Protein AF-I3CJ38-F1 (afdb_monomer)

pLDDT: mean 87.92, std 14.21, range [36.69, 98.62]

Structure (mmCIF, N/CA/C/O backbone):
data_AF-I3CJ38-F1
#
_entry.id   AF-I3CJ38-F1
#
loop_
_atom_site.group_PDB
_atom_site.id
_atom_site.type_symbol
_atom_site.label_atom_id
_atom_site.label_alt_id
_atom_site.label_comp_id
_atom_site.label_asym_id
_atom_site.label_entity_id
_atom_site.label_seq_id
_atom_site.pdbx_PDB_ins_code
_atom_site.Cartn_x
_atom_site.Cartn_y
_atom_site.Cartn_z
_atom_site.occupancy
_atom_site.B_iso_or_equiv
_atom_site.auth_seq_id
_atom_site.auth_comp_id
_atom_site.auth_asym_id
_atom_site.auth_atom_id
_atom_site.pdbx_PDB_model_num
ATOM 1 N N . MET A 1 1 ? -12.628 -9.841 14.921 1.00 85.19 1 MET A N 1
ATOM 2 C CA . MET A 1 1 ? -12.499 -9.853 13.436 1.00 85.19 1 MET A CA 1
ATOM 3 C C . MET A 1 1 ? -11.799 -8.576 12.994 1.00 85.19 1 MET A C 1
ATOM 5 O O . MET A 1 1 ? -12.063 -7.550 13.596 1.00 85.19 1 MET A O 1
ATOM 9 N N . LEU A 1 2 ? -10.919 -8.616 11.990 1.00 93.56 2 LEU A N 1
ATOM 10 C CA . LEU A 1 2 ? -10.198 -7.425 11.523 1.00 93.56 2 LEU A CA 1
ATOM 11 C C . LEU A 1 2 ? -10.982 -6.695 10.419 1.00 93.56 2 LEU A C 1
ATOM 13 O O . LEU A 1 2 ? -11.338 -7.318 9.420 1.00 93.56 2 LEU A O 1
ATOM 17 N N . LYS A 1 3 ? -11.193 -5.382 10.563 1.00 95.81 3 LYS A N 1
ATOM 18 C CA . LYS A 1 3 ? -11.643 -4.478 9.494 1.00 95.81 3 LYS A CA 1
ATOM 19 C C . LYS A 1 3 ? -10.540 -3.515 9.095 1.00 95.81 3 LYS A C 1
ATOM 21 O O . LYS A 1 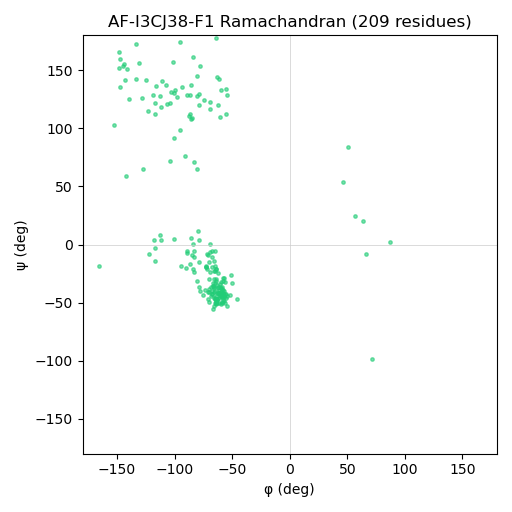3 ? -9.832 -2.971 9.939 1.00 95.81 3 LYS A O 1
ATOM 26 N N . VAL A 1 4 ? -10.438 -3.267 7.794 1.00 97.31 4 VAL A N 1
ATOM 27 C CA . VAL A 1 4 ? -9.395 -2.423 7.211 1.00 97.31 4 VAL A CA 1
ATOM 28 C C . VAL A 1 4 ? -10.030 -1.281 6.426 1.00 97.31 4 VAL A C 1
ATOM 30 O O . VAL A 1 4 ? -10.687 -1.505 5.410 1.00 97.31 4 VAL A O 1
ATOM 33 N N . GLY A 1 5 ? -9.829 -0.054 6.891 1.00 97.00 5 GLY A N 1
ATOM 34 C CA . GLY A 1 5 ? -10.130 1.160 6.142 1.00 97.00 5 GLY A CA 1
ATOM 35 C C . GLY A 1 5 ? -9.013 1.462 5.144 1.00 97.00 5 GLY A C 1
ATOM 36 O O . GLY A 1 5 ? -7.847 1.213 5.442 1.00 97.00 5 GLY A O 1
ATOM 37 N N . ILE A 1 6 ? -9.343 2.003 3.971 1.00 97.44 6 ILE A N 1
ATOM 38 C CA . ILE A 1 6 ? -8.360 2.487 2.990 1.00 97.44 6 ILE A CA 1
ATOM 39 C C . ILE A 1 6 ? -8.698 3.920 2.581 1.00 97.44 6 ILE A C 1
ATOM 41 O O . ILE A 1 6 ? -9.804 4.183 2.092 1.00 97.44 6 ILE A O 1
ATOM 45 N N . ILE A 1 7 ? -7.706 4.799 2.712 1.00 95.25 7 ILE A N 1
ATOM 46 C CA . ILE A 1 7 ? -7.605 6.099 2.045 1.00 95.25 7 ILE A CA 1
ATOM 47 C C . ILE A 1 7 ? -6.426 6.001 1.077 1.00 95.25 7 ILE A C 1
ATOM 49 O O . ILE A 1 7 ? -5.345 5.562 1.458 1.00 95.25 7 ILE A O 1
ATOM 53 N N . ALA A 1 8 ? -6.653 6.352 -0.182 1.00 94.12 8 ALA A N 1
ATOM 54 C CA . ALA A 1 8 ? -5.681 6.222 -1.261 1.00 94.12 8 ALA A CA 1
ATOM 55 C C . ALA A 1 8 ? -5.881 7.350 -2.278 1.00 94.12 8 ALA A C 1
ATOM 57 O O . ALA A 1 8 ? -6.971 7.940 -2.335 1.00 94.12 8 ALA A O 1
ATOM 58 N N . GLU A 1 9 ? -4.852 7.622 -3.078 1.00 90.94 9 GLU A N 1
ATOM 59 C CA . GLU A 1 9 ? -4.875 8.655 -4.115 1.00 90.94 9 GLU A CA 1
ATOM 60 C C . GLU A 1 9 ? -5.900 8.325 -5.206 1.00 90.94 9 GLU A C 1
ATOM 62 O O . GLU A 1 9 ? -6.777 9.148 -5.494 1.00 90.94 9 GLU A O 1
ATOM 67 N N . GLY A 1 10 ? -5.848 7.102 -5.751 1.00 90.56 10 GLY A N 1
ATOM 68 C CA . GLY A 1 10 ? -6.690 6.654 -6.856 1.00 90.56 10 GLY A CA 1
ATOM 69 C C . GLY A 1 10 ? -7.335 5.275 -6.675 1.00 90.56 10 GLY A C 1
ATOM 70 O O . GLY A 1 10 ? -7.079 4.513 -5.741 1.00 90.56 10 GLY A O 1
ATOM 71 N N . THR A 1 11 ? -8.226 4.930 -7.610 1.00 91.62 11 THR A N 1
ATOM 72 C CA . THR A 1 11 ? -8.906 3.621 -7.644 1.00 91.62 11 THR A CA 1
ATOM 73 C C . THR A 1 11 ? -7.975 2.472 -8.017 1.00 91.62 11 THR A C 1
ATOM 75 O O . THR A 1 11 ? -8.179 1.341 -7.568 1.00 91.62 11 THR A O 1
ATOM 78 N N . THR A 1 12 ? -6.947 2.750 -8.817 1.00 93.75 12 THR A N 1
ATOM 79 C CA . THR A 1 12 ? -5.870 1.816 -9.158 1.00 93.75 12 THR A CA 1
ATOM 80 C C . THR A 1 12 ? -5.127 1.365 -7.905 1.00 93.75 12 THR A C 1
ATOM 82 O O . THR A 1 12 ? -4.926 0.166 -7.710 1.00 93.75 12 THR A O 1
ATOM 85 N N . ASP A 1 13 ? -4.833 2.294 -6.997 1.00 95.50 13 ASP A N 1
ATOM 86 C CA . ASP A 1 13 ? -4.112 2.021 -5.752 1.00 95.50 13 ASP A CA 1
ATOM 87 C C . ASP A 1 13 ? -4.956 1.184 -4.798 1.00 95.50 13 ASP A C 1
ATOM 89 O O . ASP A 1 13 ? -4.507 0.163 -4.272 1.00 95.50 13 ASP A O 1
ATOM 93 N N . GLN A 1 14 ? -6.236 1.545 -4.655 1.00 95.62 14 GLN A N 1
ATOM 94 C CA . GLN A 1 14 ? -7.205 0.759 -3.890 1.00 95.62 14 GLN A CA 1
ATOM 95 C C . GLN A 1 14 ? -7.288 -0.686 -4.396 1.00 95.62 14 GLN A C 1
ATOM 97 O O . GLN A 1 14 ? -7.335 -1.624 -3.595 1.00 95.62 14 GLN A O 1
ATOM 102 N N . ALA A 1 15 ? -7.304 -0.887 -5.717 1.00 96.19 15 ALA A N 1
ATOM 103 C CA . ALA A 1 15 ? -7.380 -2.212 -6.319 1.00 96.19 15 ALA A CA 1
ATOM 104 C C . ALA A 1 15 ? -6.167 -3.086 -5.958 1.00 96.19 15 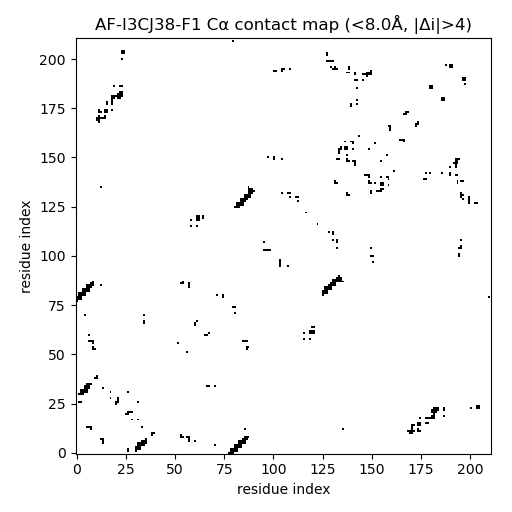ALA A C 1
ATOM 106 O O . ALA A 1 15 ? -6.339 -4.268 -5.632 1.00 96.19 15 ALA A O 1
ATOM 107 N N . VAL A 1 16 ? -4.963 -2.508 -5.965 1.00 98.31 16 VAL A N 1
ATOM 108 C CA . VAL A 1 16 ? -3.728 -3.208 -5.585 1.00 98.31 16 VAL A CA 1
ATOM 109 C C . VAL A 1 16 ? -3.690 -3.477 -4.084 1.00 98.31 16 VAL A C 1
ATOM 111 O O . VAL A 1 16 ? -3.456 -4.619 -3.680 1.00 98.31 16 VAL A O 1
ATOM 114 N N . LEU A 1 17 ? -4.001 -2.480 -3.250 1.00 98.56 17 LEU A N 1
ATOM 115 C CA . LEU A 1 17 ? -4.034 -2.629 -1.792 1.00 98.56 17 LEU A CA 1
ATOM 116 C C . LEU A 1 17 ? -5.013 -3.715 -1.347 1.00 98.56 17 LEU A C 1
ATOM 118 O O . LEU A 1 17 ? -4.680 -4.511 -0.475 1.00 98.56 17 LEU A O 1
ATOM 122 N N . ILE A 1 18 ? -6.185 -3.833 -1.981 1.00 98.19 18 ILE A N 1
ATOM 123 C CA . ILE A 1 18 ? -7.127 -4.928 -1.694 1.00 98.19 18 ILE A CA 1
ATOM 124 C C . ILE A 1 18 ? -6.473 -6.301 -1.914 1.00 98.19 18 ILE A C 1
ATOM 126 O O . ILE A 1 18 ? -6.693 -7.220 -1.122 1.00 98.19 18 ILE A O 1
ATOM 130 N N . ASN A 1 19 ? -5.692 -6.472 -2.983 1.00 98.62 19 ASN A N 1
ATOM 131 C CA . ASN A 1 19 ? -4.991 -7.729 -3.242 1.00 98.62 19 ASN A CA 1
ATOM 132 C C . ASN A 1 19 ? -3.851 -7.962 -2.246 1.00 98.62 19 ASN A C 1
ATOM 134 O O . ASN A 1 19 ? -3.706 -9.084 -1.760 1.00 98.62 19 ASN A O 1
ATOM 138 N N . ILE A 1 20 ? -3.096 -6.914 -1.908 1.00 98.62 20 ILE A N 1
ATOM 139 C CA . ILE A 1 20 ? -2.033 -6.966 -0.900 1.00 98.62 20 ILE A CA 1
ATOM 140 C C . ILE A 1 20 ? -2.597 -7.377 0.462 1.00 98.62 20 ILE A C 1
ATOM 142 O O . ILE A 1 20 ? -2.113 -8.337 1.050 1.00 98.62 20 ILE A O 1
ATOM 146 N N . LEU A 1 21 ? -3.649 -6.714 0.944 1.00 98.31 21 LEU A N 1
ATOM 147 C CA . LEU A 1 21 ? -4.244 -6.970 2.259 1.00 98.31 21 LEU A CA 1
ATOM 148 C C . LEU A 1 21 ? -4.796 -8.395 2.369 1.00 98.31 21 LEU A C 1
ATOM 150 O O . LEU A 1 21 ? -4.614 -9.049 3.394 1.00 98.31 21 LEU A O 1
ATOM 154 N N . LYS A 1 22 ? -5.384 -8.923 1.288 1.00 97.56 22 LYS A N 1
ATOM 155 C CA . LYS A 1 22 ? -5.778 -10.339 1.209 1.00 97.56 22 LYS A CA 1
ATOM 156 C C . LYS A 1 22 ? -4.597 -11.280 1.425 1.00 97.56 22 LYS A C 1
ATOM 158 O O . LYS A 1 22 ? -4.744 -12.284 2.109 1.00 97.56 22 LYS A O 1
ATOM 163 N N . GLY A 1 23 ? -3.443 -10.978 0.832 1.00 97.25 23 GLY A N 1
ATOM 164 C CA . GLY A 1 23 ? -2.244 -11.798 0.986 1.00 97.25 23 GLY A CA 1
ATOM 165 C C . GLY A 1 23 ? -1.557 -11.627 2.335 1.00 97.25 23 GLY A C 1
ATOM 166 O O . GLY A 1 23 ? -1.151 -12.619 2.928 1.00 97.25 23 GLY A O 1
ATOM 167 N N . ALA A 1 24 ? -1.432 -10.390 2.812 1.00 97.25 24 ALA A N 1
ATOM 168 C CA . ALA A 1 24 ? -0.681 -10.041 4.012 1.00 97.25 24 ALA A CA 1
ATOM 169 C C . ALA A 1 24 ? -1.434 -10.363 5.309 1.00 97.25 24 ALA A C 1
ATOM 171 O O . ALA A 1 24 ? -0.828 -10.851 6.257 1.00 97.25 24 ALA A O 1
ATOM 172 N N . LEU A 1 25 ? -2.746 -10.110 5.336 1.00 95.81 25 LEU A N 1
ATOM 173 C CA . LEU A 1 25 ? -3.578 -10.182 6.543 1.00 95.81 25 LEU A CA 1
ATOM 174 C C . LEU A 1 25 ? -4.673 -11.248 6.468 1.00 95.81 25 LEU A C 1
ATOM 176 O O . LEU A 1 25 ? -5.423 -11.423 7.423 1.00 95.81 25 LEU A O 1
ATOM 180 N N . ASN A 1 26 ? -4.797 -11.947 5.335 1.00 95.12 26 ASN A N 1
ATOM 181 C CA . ASN A 1 26 ? -5.836 -12.955 5.104 1.00 95.12 26 ASN A CA 1
ATOM 182 C C . ASN A 1 26 ? -7.282 -12.424 5.271 1.00 95.12 26 ASN A C 1
ATOM 184 O O . ASN A 1 26 ? -8.210 -13.191 5.530 1.00 95.12 26 ASN A O 1
ATOM 188 N N . VAL A 1 27 ? -7.486 -11.113 5.101 1.00 95.19 27 VAL A N 1
ATOM 189 C CA . VAL A 1 27 ? -8.809 -10.467 5.142 1.00 95.19 27 VAL A CA 1
ATOM 190 C C . VAL A 1 27 ? -9.580 -10.690 3.840 1.00 95.19 27 VAL A C 1
ATOM 192 O O . VAL A 1 27 ? -8.978 -10.861 2.777 1.00 95.19 27 VAL A O 1
ATOM 195 N N . GLN A 1 28 ? -10.913 -10.669 3.888 1.00 95.19 28 GLN A N 1
ATOM 196 C CA . GLN A 1 28 ? -11.757 -10.763 2.693 1.00 95.19 28 GLN A CA 1
ATOM 197 C C . GLN A 1 28 ? -12.182 -9.382 2.181 1.00 95.19 28 GLN A C 1
ATOM 199 O O . GLN A 1 28 ? -11.868 -8.346 2.764 1.00 95.19 28 GLN A O 1
ATOM 204 N N . ARG A 1 29 ? -12.866 -9.323 1.027 1.00 94.56 29 ARG A N 1
ATOM 205 C CA . ARG A 1 29 ? -13.273 -8.025 0.450 1.00 94.56 29 ARG A CA 1
ATOM 206 C C . ARG A 1 29 ? -14.271 -7.312 1.362 1.00 94.56 29 ARG A C 1
ATOM 208 O O . ARG A 1 29 ? -14.270 -6.086 1.408 1.00 94.56 29 ARG A O 1
ATOM 215 N N . GLU A 1 30 ? -15.098 -8.075 2.055 1.00 94.31 30 GLU A N 1
ATOM 216 C CA . GLU A 1 30 ? -16.143 -7.652 2.985 1.00 94.31 30 GLU A CA 1
ATOM 217 C C . GLU A 1 30 ? -15.551 -7.062 4.277 1.00 94.31 30 GLU A C 1
ATOM 219 O O . GLU A 1 30 ? -16.235 -6.364 5.027 1.00 94.31 30 GLU A O 1
ATOM 224 N N . ASP A 1 31 ? -14.260 -7.297 4.516 1.00 95.19 31 ASP A N 1
ATOM 225 C CA . ASP A 1 31 ? -13.497 -6.735 5.628 1.00 95.19 31 ASP A CA 1
ATOM 226 C C . ASP A 1 31 ? -12.845 -5.395 5.294 1.00 95.19 31 ASP A C 1
ATOM 228 O O . ASP A 1 31 ? -12.320 -4.725 6.180 1.00 95.19 31 ASP A O 1
ATOM 232 N N . ILE A 1 32 ? -12.905 -4.981 4.025 1.00 96.25 32 ILE A N 1
ATOM 233 C CA . ILE A 1 32 ? -12.245 -3.774 3.538 1.00 96.25 32 ILE A CA 1
ATOM 234 C C . ILE A 1 32 ? -13.273 -2.674 3.265 1.00 96.25 32 ILE A C 1
ATOM 236 O O . ILE A 1 32 ? -14.147 -2.800 2.397 1.00 96.25 32 ILE A O 1
ATOM 240 N N . VAL A 1 33 ? -13.108 -1.545 3.944 1.00 95.25 33 VAL A N 1
ATOM 241 C CA . VAL A 1 33 ? -13.902 -0.331 3.756 1.00 95.25 33 VAL A CA 1
ATOM 242 C C . VAL A 1 33 ? -13.071 0.681 2.973 1.00 95.25 33 VAL A C 1
ATOM 244 O O . VAL A 1 33 ? -11.988 1.074 3.387 1.00 95.25 33 VAL A O 1
ATOM 247 N N . LEU A 1 34 ? -13.581 1.108 1.819 1.00 93.94 34 LEU A N 1
ATOM 248 C CA . LEU A 1 34 ? -12.979 2.207 1.064 1.00 93.94 34 LEU A CA 1
ATOM 249 C C . LEU A 1 34 ? -13.588 3.500 1.599 1.00 93.94 34 LEU A C 1
ATOM 251 O O . LEU A 1 34 ? -14.784 3.713 1.401 1.00 93.94 34 LEU A O 1
ATOM 255 N N . ILE A 1 35 ? -12.786 4.307 2.295 1.00 89.81 35 ILE A N 1
ATOM 256 C CA . ILE A 1 35 ? -13.250 5.524 2.981 1.00 89.81 35 ILE A CA 1
ATOM 257 C C . ILE A 1 35 ? -13.592 6.636 1.983 1.00 89.81 35 ILE A C 1
ATOM 259 O O . ILE A 1 35 ? -14.427 7.478 2.281 1.00 89.81 35 ILE A O 1
ATOM 263 N N . ARG A 1 36 ? -13.044 6.552 0.765 1.00 77.62 36 ARG A N 1
ATOM 264 C CA . ARG A 1 36 ? -13.355 7.418 -0.381 1.00 77.62 36 ARG A CA 1
ATOM 265 C C . ARG A 1 36 ? -14.244 6.701 -1.409 1.00 77.62 36 ARG A C 1
ATOM 267 O O . ARG A 1 36 ? -13.744 6.262 -2.454 1.00 77.62 36 ARG A O 1
ATOM 274 N N . PRO A 1 37 ? -15.540 6.457 -1.136 1.00 61.78 37 PRO A N 1
ATOM 275 C CA . PRO A 1 37 ? -16.422 5.772 -2.076 1.00 61.78 37 PRO A CA 1
ATOM 276 C C . PRO A 1 37 ? -16.662 6.578 -3.358 1.00 61.78 37 PRO A C 1
ATOM 278 O O . PRO A 1 37 ? -16.981 5.970 -4.376 1.00 61.78 37 PRO A O 1
ATOM 281 N N . GLU A 1 38 ? -16.493 7.901 -3.345 1.00 63.09 38 GLU A N 1
ATOM 282 C CA . GLU A 1 38 ? -16.652 8.782 -4.507 1.00 63.09 38 GLU A CA 1
ATOM 283 C C . GLU A 1 38 ? -15.667 8.471 -5.638 1.00 63.09 38 GLU A C 1
ATOM 285 O O . GLU A 1 38 ? -15.998 8.668 -6.805 1.00 63.09 38 GLU A O 1
ATOM 290 N N . LEU A 1 39 ? -14.518 7.860 -5.327 1.00 60.84 39 LEU A N 1
ATOM 291 C CA . LEU A 1 39 ? -13.605 7.326 -6.337 1.00 60.84 39 LEU A CA 1
ATOM 292 C C . LEU A 1 39 ? -14.226 6.164 -7.145 1.00 60.84 39 LEU A C 1
ATOM 294 O O . LEU A 1 39 ? -13.772 5.879 -8.245 1.00 60.84 39 LEU A O 1
ATOM 298 N N . LYS A 1 40 ? -15.300 5.515 -6.666 1.00 50.91 40 LYS A N 1
ATOM 299 C CA . LYS A 1 40 ? -15.993 4.426 -7.385 1.00 50.91 40 LYS A CA 1
ATOM 300 C C . LYS A 1 40 ? -16.935 4.897 -8.496 1.00 50.91 40 LYS A C 1
ATOM 302 O O . LYS A 1 40 ? -17.374 4.064 -9.288 1.00 50.91 40 LYS A O 1
ATOM 307 N N . PHE A 1 41 ? -17.298 6.178 -8.543 1.00 44.47 41 PHE A N 1
ATOM 308 C CA . PHE A 1 41 ? -18.211 6.702 -9.560 1.00 44.47 41 PHE A CA 1
ATOM 309 C C . PHE A 1 41 ? -17.409 7.300 -10.720 1.00 44.47 41 PHE A C 1
ATOM 311 O O . PHE A 1 41 ? -16.933 8.432 -10.651 1.00 44.47 41 PHE A O 1
ATOM 318 N N . ASP A 1 42 ? -17.248 6.536 -11.806 1.00 43.69 42 ASP A N 1
ATOM 319 C CA . ASP A 1 42 ? -16.564 7.032 -13.002 1.00 43.69 42 ASP A CA 1
ATOM 320 C C . ASP A 1 42 ? -17.502 7.902 -13.866 1.00 43.69 42 ASP A C 1
ATOM 322 O O . ASP A 1 42 ? -18.593 7.485 -14.251 1.00 43.69 42 ASP A O 1
ATOM 326 N N . LYS A 1 43 ? -17.012 9.109 -14.183 1.00 46.28 43 LYS A N 1
ATOM 327 C CA . LYS A 1 43 ? -17.422 10.036 -15.261 1.00 46.28 43 LYS A CA 1
ATOM 328 C C . LYS A 1 43 ? -18.918 10.370 -15.370 1.00 46.28 43 LYS A C 1
ATOM 330 O O . LYS A 1 43 ? -19.561 9.867 -16.283 1.00 46.28 43 LYS A O 1
ATOM 335 N N . THR A 1 44 ? -19.433 11.345 -14.605 1.00 45.91 44 THR A N 1
ATOM 336 C CA . THR A 1 44 ? -20.194 12.459 -15.242 1.00 45.91 44 THR A CA 1
ATOM 337 C C . THR A 1 44 ? -20.486 13.712 -14.403 1.00 45.91 44 THR A C 1
ATOM 339 O O . THR A 1 44 ? -20.670 14.740 -15.037 1.00 45.91 44 THR A O 1
ATOM 342 N N . ASP A 1 45 ? -20.422 13.730 -13.063 1.00 37.81 45 ASP A N 1
ATOM 343 C CA . ASP A 1 45 ? -20.947 14.906 -12.314 1.00 37.81 45 ASP A CA 1
ATOM 344 C C . ASP A 1 45 ? -19.956 15.720 -11.458 1.00 37.81 45 ASP A C 1
ATOM 346 O O . ASP A 1 45 ? -20.352 16.697 -10.827 1.00 37.81 45 ASP A O 1
ATOM 350 N N . PHE A 1 46 ? -18.652 15.423 -11.463 1.00 46.06 46 PHE A N 1
ATOM 351 C CA . PHE A 1 46 ? -17.699 16.139 -10.595 1.00 46.06 46 PHE A CA 1
ATOM 352 C C . PHE A 1 46 ? -16.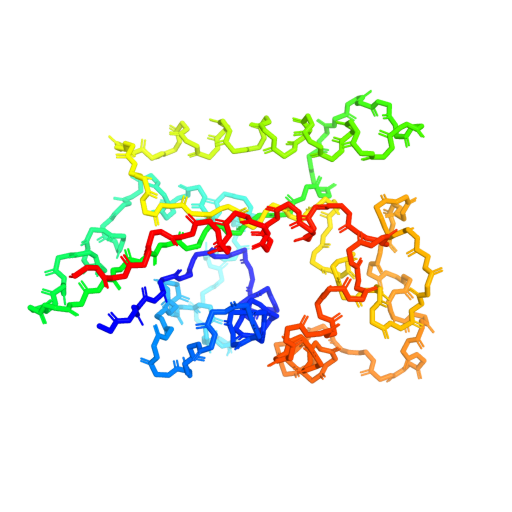496 16.724 -11.341 1.00 46.06 46 PHE A C 1
ATOM 354 O O . PHE A 1 46 ? -15.344 16.366 -11.101 1.00 46.06 46 PHE A O 1
ATOM 361 N N . ALA A 1 47 ? -16.761 17.691 -12.223 1.00 44.44 47 ALA A N 1
ATOM 362 C CA . ALA A 1 47 ? -15.719 18.516 -12.841 1.00 44.44 47 ALA A CA 1
ATOM 363 C C . ALA A 1 47 ? -14.952 19.393 -11.823 1.00 44.44 47 ALA A C 1
ATOM 365 O O . ALA A 1 47 ? -13.813 19.767 -12.083 1.00 44.44 47 ALA A O 1
ATOM 366 N N . ASN A 1 48 ? -15.534 19.665 -10.646 1.00 40.03 48 ASN A N 1
ATOM 367 C CA . ASN A 1 48 ? -14.938 20.551 -9.635 1.00 40.03 48 ASN A CA 1
ATOM 368 C C . ASN A 1 48 ? -14.114 19.828 -8.547 1.00 40.03 48 ASN A C 1
ATOM 370 O O . ASN A 1 48 ? -13.299 20.473 -7.898 1.00 40.03 48 ASN A O 1
ATOM 374 N N . LEU A 1 49 ? -14.276 18.509 -8.345 1.00 40.84 49 LEU A N 1
ATOM 375 C CA . LEU A 1 49 ? -13.472 17.739 -7.370 1.00 40.84 49 LEU A CA 1
ATOM 376 C C . LEU A 1 49 ? -12.188 17.148 -7.971 1.00 40.84 49 LEU A C 1
ATOM 378 O O . LEU A 1 49 ? -11.249 16.877 -7.234 1.00 40.84 49 LEU A O 1
ATOM 382 N N . ARG A 1 50 ? -12.111 17.013 -9.303 1.00 42.16 50 ARG A N 1
ATOM 383 C CA . ARG A 1 50 ? -10.913 16.553 -10.036 1.00 42.16 50 ARG A CA 1
ATOM 384 C C . ARG A 1 50 ? -9.734 17.541 -10.029 1.00 42.16 50 ARG A C 1
ATOM 386 O O . ARG A 1 50 ? -8.731 17.267 -10.674 1.00 42.16 50 ARG A O 1
ATOM 393 N N . GLN A 1 51 ? -9.860 18.699 -9.379 1.00 42.72 51 GLN A N 1
ATOM 394 C CA . GLN A 1 51 ? -8.820 19.738 -9.385 1.00 42.72 51 GLN A CA 1
ATOM 395 C C . GLN A 1 51 ? -7.775 19.601 -8.272 1.00 42.72 51 GLN A C 1
ATOM 397 O O . GLN A 1 51 ? -6.815 20.365 -8.264 1.00 42.72 51 GLN A O 1
ATOM 402 N N . LEU A 1 52 ? -7.945 18.661 -7.344 1.00 52.97 52 LEU A N 1
ATOM 403 C CA . LEU A 1 52 ? -6.902 18.327 -6.380 1.00 52.97 52 LEU A CA 1
ATOM 404 C C . LEU A 1 52 ? -6.070 17.153 -6.897 1.00 52.97 52 LEU A C 1
ATOM 406 O O . LEU A 1 52 ? -6.644 16.176 -7.381 1.00 52.97 52 LEU A O 1
ATOM 410 N N . GLY A 1 53 ? -4.744 17.253 -6.784 1.00 61.19 53 GLY A N 1
ATOM 411 C CA . GLY A 1 53 ? -3.830 16.140 -7.029 1.00 61.19 53 GLY A CA 1
ATOM 412 C C . GLY A 1 53 ? -4.031 15.002 -6.023 1.00 61.19 53 GLY A C 1
ATOM 413 O O . GLY A 1 53 ? -4.891 15.063 -5.127 1.00 61.19 53 GLY A O 1
ATOM 414 N N . GLY A 1 54 ? -3.264 13.924 -6.202 1.00 74.75 54 GLY A N 1
ATOM 415 C CA . GLY A 1 54 ? -3.369 12.717 -5.376 1.00 74.75 54 GLY A CA 1
ATOM 416 C C . GLY A 1 54 ? -3.141 13.019 -3.893 1.00 74.75 54 GLY A C 1
ATOM 417 O O . GLY A 1 54 ? -3.985 12.697 -3.049 1.00 74.75 54 GLY A O 1
ATOM 418 N N . TRP A 1 55 ? -2.073 13.760 -3.593 1.00 87.50 55 TRP A N 1
ATOM 419 C CA . TRP A 1 55 ? -1.709 14.172 -2.238 1.00 87.50 55 TRP A CA 1
ATOM 420 C C . TRP A 1 55 ? -2.724 15.101 -1.590 1.00 87.50 55 TRP A C 1
ATOM 422 O O . TRP A 1 55 ? -3.100 14.882 -0.440 1.00 87.50 55 TRP A O 1
ATOM 432 N N . GLU A 1 56 ? -3.189 16.136 -2.294 1.00 87.38 56 GLU A N 1
ATOM 433 C CA . GLU A 1 56 ? -4.133 17.097 -1.718 1.00 87.38 56 GLU A CA 1
ATOM 434 C C . GLU A 1 56 ? -5.463 16.437 -1.367 1.00 87.38 56 GLU A C 1
ATOM 436 O O . GLU A 1 56 ? -6.116 16.834 -0.401 1.00 87.38 56 GLU A O 1
ATOM 441 N N . SER A 1 57 ? -5.854 15.421 -2.135 1.00 86.62 57 SER A N 1
ATOM 442 C CA . SER A 1 57 ? -7.041 14.628 -1.852 1.00 86.62 57 SER A CA 1
ATOM 443 C C . SER A 1 57 ? -6.896 13.819 -0.561 1.00 86.62 57 SER A C 1
ATOM 445 O O . SER A 1 57 ? -7.728 13.953 0.332 1.00 86.62 57 SER A O 1
ATOM 447 N N . VAL A 1 58 ? -5.819 13.036 -0.429 1.00 91.50 58 VAL A N 1
ATOM 448 C CA . VAL A 1 58 ? -5.548 12.254 0.793 1.00 91.50 58 VAL A CA 1
ATOM 449 C C . VAL A 1 58 ? -5.375 13.176 1.998 1.00 91.50 58 VAL A C 1
ATOM 451 O O . VAL A 1 58 ? -5.922 12.912 3.067 1.00 91.50 58 VAL A O 1
ATOM 454 N N . LYS A 1 59 ? -4.660 14.291 1.822 1.00 92.69 59 LYS A N 1
ATOM 455 C CA . LYS A 1 59 ? -4.484 15.317 2.849 1.00 92.69 59 LYS A CA 1
ATOM 456 C C . LYS A 1 59 ? -5.823 15.863 3.328 1.00 92.69 59 LYS A C 1
ATOM 458 O O . LYS A 1 59 ? -6.039 15.912 4.533 1.00 92.69 59 LYS A O 1
ATOM 463 N N . ARG A 1 60 ? -6.721 16.239 2.411 1.00 90.56 60 ARG A N 1
ATOM 464 C CA . ARG A 1 60 ? -8.056 16.740 2.761 1.00 90.56 60 ARG A CA 1
ATOM 465 C C . ARG A 1 60 ? -8.829 15.725 3.600 1.00 90.56 60 ARG A C 1
ATOM 467 O O . ARG A 1 60 ? -9.416 16.121 4.598 1.00 90.56 60 ARG A O 1
ATOM 474 N N . ASP A 1 61 ? -8.818 14.449 3.219 1.00 90.56 61 ASP A N 1
ATOM 475 C CA . ASP A 1 61 ? -9.541 13.406 3.961 1.00 90.56 61 ASP A CA 1
ATOM 476 C C . ASP A 1 61 ? -8.957 13.193 5.366 1.00 90.56 61 ASP A C 1
ATOM 478 O O . ASP A 1 61 ? -9.695 12.972 6.328 1.00 90.56 61 ASP A O 1
ATOM 482 N N . CYS A 1 62 ? -7.631 13.295 5.497 1.00 92.75 62 CYS A N 1
ATOM 483 C CA . CYS A 1 62 ? -6.941 13.251 6.784 1.00 92.75 62 CYS A CA 1
ATOM 484 C C . CYS A 1 62 ? -7.255 14.474 7.665 1.00 92.75 62 CYS A C 1
ATOM 486 O O . CYS A 1 62 ? -7.477 14.300 8.863 1.00 92.75 62 CYS A O 1
ATOM 488 N N . GLU A 1 63 ? -7.282 15.682 7.089 1.00 93.19 63 GLU A N 1
ATOM 489 C CA . GLU A 1 63 ? -7.571 16.937 7.802 1.00 93.19 63 GLU A CA 1
ATOM 490 C C . GLU A 1 63 ? -9.046 17.045 8.219 1.00 93.19 63 GLU A C 1
ATOM 492 O O . GLU A 1 63 ? -9.332 17.488 9.331 1.00 93.19 63 GLU A O 1
ATOM 497 N N . ASP A 1 64 ? -9.977 16.630 7.352 1.00 90.69 64 ASP A N 1
ATOM 498 C CA . ASP A 1 64 ? -11.412 16.577 7.660 1.00 90.69 64 ASP A CA 1
ATOM 499 C C . ASP A 1 64 ? -11.697 15.531 8.744 1.00 90.69 64 ASP A C 1
ATOM 501 O O . ASP A 1 64 ? -12.399 15.803 9.718 1.00 90.69 64 ASP A O 1
ATOM 505 N N . GLY A 1 65 ? -11.111 14.335 8.610 1.00 89.62 65 GLY A N 1
ATOM 506 C CA . GLY A 1 65 ? -11.101 13.295 9.638 1.00 89.62 65 GLY A CA 1
ATOM 507 C C . GLY A 1 65 ? -12.463 12.673 9.971 1.00 89.62 65 GLY A C 1
ATOM 508 O O . GLY A 1 65 ? -12.503 11.666 10.680 1.00 89.62 65 GLY A O 1
ATOM 509 N N . GLU A 1 66 ? -13.576 13.199 9.455 1.00 89.44 66 GLU A N 1
ATOM 510 C CA . GLU A 1 66 ? -14.924 12.746 9.800 1.00 89.44 66 GLU A CA 1
ATOM 511 C C . GLU A 1 66 ? -15.164 11.307 9.345 1.00 89.44 66 GLU A C 1
ATOM 513 O O . GLU A 1 66 ? -15.618 10.461 10.115 1.00 89.44 66 GLU A O 1
ATOM 518 N N . ALA A 1 67 ? -14.782 10.986 8.109 1.00 89.88 67 ALA A N 1
ATOM 519 C CA . ALA A 1 67 ? -14.930 9.636 7.579 1.00 89.88 67 ALA A CA 1
ATOM 520 C C . ALA A 1 67 ? -14.022 8.620 8.305 1.00 89.88 67 ALA A C 1
ATOM 522 O O . ALA A 1 67 ? -14.416 7.469 8.512 1.00 89.88 67 ALA A O 1
ATOM 523 N N . ILE A 1 68 ? -12.835 9.055 8.753 1.00 92.56 68 ILE A N 1
ATOM 524 C CA . ILE A 1 68 ? -11.940 8.256 9.605 1.00 92.56 68 ILE A CA 1
ATOM 525 C C . ILE A 1 68 ? -12.617 7.991 10.952 1.00 92.56 68 ILE A C 1
ATOM 527 O O . ILE A 1 68 ? -12.683 6.845 11.397 1.00 92.56 68 ILE A O 1
ATOM 531 N N . ARG A 1 69 ? -13.162 9.034 11.586 1.00 91.12 69 ARG A N 1
ATOM 532 C CA . ARG A 1 69 ? -13.862 8.943 12.869 1.00 91.12 69 ARG A CA 1
ATOM 533 C C . ARG A 1 69 ? -15.048 7.984 12.790 1.00 91.12 69 ARG A C 1
ATOM 535 O O . ARG A 1 69 ? -15.101 7.042 13.574 1.00 91.12 69 ARG A O 1
ATOM 542 N N . ILE A 1 70 ? -15.920 8.139 11.793 1.00 90.75 70 ILE A N 1
ATOM 543 C CA . ILE A 1 70 ? -17.062 7.241 11.545 1.00 90.75 70 ILE A CA 1
ATOM 544 C C . ILE A 1 70 ? -16.598 5.786 11.370 1.00 90.75 70 ILE A C 1
ATOM 546 O O . ILE A 1 70 ? -17.208 4.858 11.911 1.00 90.75 70 ILE A O 1
ATOM 550 N N . PHE A 1 71 ? -15.502 5.562 10.636 1.00 92.88 71 PHE A N 1
ATOM 551 C CA . PHE A 1 71 ? -14.954 4.220 10.452 1.00 92.88 71 PHE A CA 1
ATOM 552 C C . PHE A 1 71 ? -14.564 3.567 11.787 1.00 92.88 71 PHE A C 1
ATOM 554 O O . PHE A 1 71 ? -14.869 2.389 11.976 1.00 92.88 71 PHE A O 1
ATOM 561 N N . PHE A 1 72 ? -13.962 4.305 12.722 1.00 91.62 72 PHE A N 1
ATOM 562 C CA . PHE A 1 72 ? -13.606 3.775 14.044 1.00 91.62 72 PHE A CA 1
ATOM 563 C C . PHE A 1 72 ? -14.776 3.736 15.037 1.00 91.62 72 PHE A C 1
ATOM 565 O O . PHE A 1 72 ? -14.827 2.826 15.853 1.00 91.62 72 PHE A O 1
ATOM 572 N N . GLU A 1 73 ? -15.741 4.653 14.964 1.00 89.50 73 GLU A N 1
ATOM 573 C CA . GLU A 1 73 ? -16.926 4.652 15.843 1.00 89.50 73 GLU A CA 1
ATOM 574 C C . GLU A 1 73 ? -17.882 3.482 15.552 1.00 89.50 73 GLU A C 1
ATOM 576 O O . GLU A 1 73 ? -18.632 3.058 16.426 1.00 89.50 73 GLU A O 1
ATOM 581 N N . SER A 1 74 ? -17.840 2.924 14.338 1.00 83.00 74 SER A N 1
ATOM 582 C CA . SER A 1 74 ? -18.642 1.751 13.953 1.00 83.00 74 SER A CA 1
ATOM 583 C C . SER A 1 74 ? -18.077 0.402 14.434 1.00 83.00 74 SER A C 1
ATOM 585 O O . SER A 1 74 ? -18.519 -0.641 13.947 1.00 83.00 74 SER A O 1
ATOM 587 N N . GLU A 1 75 ? -17.087 0.412 15.333 1.00 79.06 75 GLU A N 1
ATOM 588 C CA . GLU A 1 75 ? -16.452 -0.775 15.919 1.00 79.06 75 GLU A CA 1
ATOM 589 C C . GLU A 1 75 ? -17.469 -1.602 16.719 1.00 79.06 75 GLU A C 1
ATOM 591 O O . GLU A 1 75 ? -18.112 -1.121 17.654 1.00 79.06 75 GLU A O 1
ATOM 596 N N . LEU A 1 76 ? -17.650 -2.856 16.304 1.00 81.81 76 LEU A N 1
ATOM 597 C CA . LEU A 1 76 ? -18.459 -3.827 17.037 1.00 81.81 76 LEU A CA 1
ATOM 598 C C . LEU A 1 76 ? -17.619 -4.489 18.139 1.00 81.81 76 LEU A C 1
ATOM 600 O O . LEU A 1 76 ? -16.391 -4.493 18.087 1.00 81.81 76 LEU A O 1
ATOM 604 N N . VAL A 1 77 ? -18.285 -5.091 19.129 1.00 76.19 77 VAL A N 1
ATOM 605 C CA . VAL A 1 77 ? -17.612 -5.906 20.156 1.00 76.19 77 VAL A CA 1
ATOM 606 C C . VAL A 1 77 ? -16.782 -7.004 19.471 1.00 76.19 77 VAL A C 1
ATOM 608 O O . VAL A 1 77 ? -17.268 -7.651 18.542 1.00 76.19 77 VAL A O 1
ATOM 611 N N . ASP A 1 78 ? -15.533 -7.182 19.910 1.00 79.62 78 ASP A N 1
ATOM 612 C CA . ASP A 1 78 ? -14.538 -8.126 19.365 1.00 79.62 78 ASP A CA 1
ATOM 613 C C . ASP A 1 78 ? -14.090 -7.856 17.910 1.00 79.62 78 ASP A C 1
ATOM 615 O O . ASP A 1 78 ? -13.565 -8.737 17.212 1.00 79.62 78 ASP A O 1
ATOM 619 N N . GLU A 1 79 ? -14.282 -6.632 17.416 1.00 86.94 79 GLU A N 1
ATOM 620 C CA . GLU A 1 79 ? -13.750 -6.163 16.139 1.00 86.94 79 GLU A CA 1
ATOM 621 C C . GLU A 1 79 ? -12.489 -5.318 16.350 1.00 86.94 79 GLU A C 1
ATOM 623 O O . GLU A 1 79 ? -12.465 -4.428 17.187 1.00 86.94 79 GLU A O 1
ATOM 628 N N . GLN A 1 80 ? -11.441 -5.596 15.577 1.00 91.12 80 GLN A N 1
ATOM 629 C CA . GLN A 1 80 ? -10.235 -4.779 15.512 1.00 91.12 80 GLN A CA 1
ATOM 630 C C . GLN A 1 80 ? -10.301 -3.968 14.223 1.00 91.12 80 GLN A C 1
ATOM 632 O O . GLN A 1 80 ? -10.547 -4.529 13.153 1.00 91.12 80 GLN A O 1
ATOM 637 N N . ARG A 1 81 ? -10.056 -2.660 14.294 1.00 94.06 81 ARG A N 1
ATOM 638 C CA . ARG A 1 81 ? -10.038 -1.787 13.112 1.00 94.06 81 ARG A CA 1
ATOM 639 C C . ARG A 1 81 ? -8.668 -1.184 12.875 1.00 94.06 81 ARG A C 1
ATOM 641 O O . ARG A 1 81 ? -8.042 -0.697 13.808 1.00 94.06 81 ARG A O 1
ATOM 648 N N . ILE A 1 82 ? -8.223 -1.169 11.624 1.00 96.44 82 ILE A N 1
ATOM 649 C CA . ILE A 1 82 ? -7.007 -0.465 11.201 1.00 96.44 82 ILE A CA 1
ATOM 650 C C . ILE A 1 82 ? -7.294 0.395 9.978 1.00 96.44 82 ILE A C 1
ATOM 652 O O . ILE A 1 82 ? -8.217 0.111 9.212 1.00 96.44 82 ILE A O 1
ATOM 656 N N . LEU A 1 83 ? -6.487 1.429 9.777 1.00 96.75 83 LEU A N 1
ATOM 657 C CA . LEU A 1 83 ? -6.572 2.324 8.631 1.00 96.75 83 LEU A CA 1
ATOM 658 C C . LEU A 1 83 ? -5.276 2.268 7.825 1.00 96.75 83 LEU A C 1
ATOM 660 O O . LEU A 1 83 ? -4.199 2.464 8.380 1.00 96.75 83 LEU A O 1
ATOM 664 N N . ILE A 1 84 ? -5.390 2.047 6.517 1.00 97.94 84 ILE A N 1
ATOM 665 C CA . ILE A 1 84 ? -4.300 2.211 5.559 1.00 97.94 84 ILE A CA 1
ATOM 666 C C . ILE A 1 84 ? -4.430 3.581 4.899 1.00 97.94 84 ILE A C 1
ATOM 668 O O . ILE A 1 84 ? -5.480 3.892 4.332 1.00 97.94 84 ILE A O 1
ATOM 672 N N . ILE A 1 85 ? -3.357 4.366 4.934 1.00 97.12 85 ILE A N 1
ATOM 673 C CA . ILE A 1 85 ? -3.225 5.616 4.183 1.00 97.12 85 ILE A CA 1
ATOM 674 C C . ILE A 1 85 ? -2.150 5.395 3.123 1.00 97.12 85 ILE A C 1
ATOM 676 O O . ILE A 1 85 ? -1.003 5.088 3.458 1.00 97.12 85 ILE A O 1
ATOM 680 N N . GLN A 1 86 ? -2.527 5.503 1.853 1.00 97.12 86 GLN A N 1
ATOM 681 C CA . GLN A 1 86 ? -1.620 5.361 0.719 1.00 97.12 86 GLN A CA 1
ATOM 682 C C . GLN A 1 86 ? -1.346 6.710 0.069 1.00 97.12 86 GLN A C 1
ATOM 684 O O . GLN A 1 86 ? -2.267 7.501 -0.132 1.00 97.12 86 GLN A O 1
ATOM 689 N N . VAL A 1 87 ? -0.071 6.913 -0.258 1.00 95.50 87 VAL A N 1
ATOM 690 C CA . VAL A 1 87 ? 0.429 8.006 -1.092 1.00 95.50 87 VAL A CA 1
ATOM 691 C C . VAL A 1 87 ? 1.600 7.512 -1.941 1.00 95.50 87 VAL A C 1
ATOM 693 O O . VAL A 1 87 ? 2.330 6.597 -1.538 1.00 95.50 87 VAL A O 1
ATOM 696 N N . ASP A 1 88 ? 1.798 8.158 -3.079 1.00 93.69 88 ASP A N 1
ATOM 697 C CA . ASP A 1 88 ? 2.917 7.954 -3.995 1.00 93.69 88 ASP A CA 1
ATOM 698 C C . ASP A 1 88 ? 3.955 9.073 -3.811 1.00 93.69 88 ASP A C 1
ATOM 700 O O . ASP A 1 88 ? 3.643 10.142 -3.300 1.00 93.69 88 ASP A O 1
ATOM 704 N N . THR A 1 89 ? 5.220 8.867 -4.179 1.00 92.44 89 THR A N 1
ATOM 705 C CA . THR A 1 89 ? 6.269 9.896 -4.003 1.00 92.44 89 THR A CA 1
ATOM 706 C C . THR A 1 89 ? 6.801 10.480 -5.308 1.00 92.44 89 THR A C 1
ATOM 708 O O . THR A 1 89 ? 7.732 11.281 -5.265 1.00 92.44 89 THR A O 1
ATOM 711 N N . ALA A 1 90 ? 6.257 10.093 -6.464 1.00 87.62 90 ALA A N 1
ATOM 712 C CA . ALA A 1 90 ? 6.731 10.527 -7.781 1.00 87.62 90 ALA A CA 1
ATOM 713 C C . ALA A 1 90 ? 6.638 12.051 -7.963 1.00 87.62 90 ALA A C 1
ATOM 715 O O . ALA A 1 90 ? 7.502 12.653 -8.600 1.00 87.62 90 ALA A O 1
ATOM 716 N N . GLU A 1 91 ? 5.619 12.684 -7.375 1.00 78.94 91 GLU A N 1
ATOM 717 C CA . GLU A 1 91 ? 5.416 14.137 -7.441 1.00 78.94 91 GLU A CA 1
ATOM 718 C C . GLU A 1 91 ? 6.208 14.908 -6.368 1.00 78.94 91 GLU A C 1
ATOM 720 O O . GLU A 1 91 ? 6.310 16.137 -6.426 1.00 78.94 91 GLU A O 1
ATOM 725 N N . LEU A 1 92 ? 6.824 14.207 -5.407 1.00 81.44 92 LEU A N 1
ATOM 726 C CA . LEU A 1 92 ? 7.641 14.835 -4.376 1.00 81.44 92 LEU A CA 1
ATOM 727 C C . LEU A 1 92 ? 9.023 15.186 -4.913 1.00 81.44 92 LEU A C 1
ATOM 729 O O . LEU A 1 92 ? 9.833 14.318 -5.250 1.00 81.44 92 LEU A O 1
ATOM 733 N N . GLN A 1 93 ? 9.346 16.474 -4.880 1.00 72.25 93 GLN A N 1
ATOM 734 C CA . GLN A 1 93 ? 10.723 16.916 -5.050 1.00 72.25 93 GLN A CA 1
ATOM 735 C C . GLN A 1 93 ? 11.540 16.505 -3.826 1.00 72.25 93 GLN A C 1
ATOM 737 O O . GLN A 1 93 ? 11.302 16.978 -2.717 1.00 72.25 93 GLN A O 1
ATOM 742 N N . HIS A 1 94 ? 12.524 15.641 -4.037 1.00 75.00 94 HIS A N 1
ATOM 743 C CA . HIS A 1 94 ? 13.430 15.177 -2.998 1.00 75.00 94 HIS A CA 1
ATOM 744 C C . HIS A 1 94 ? 14.851 15.060 -3.560 1.00 75.00 94 HIS A C 1
ATOM 746 O O . HIS A 1 94 ? 15.048 14.853 -4.758 1.00 75.00 94 HIS A O 1
ATOM 752 N N . THR A 1 95 ? 15.855 15.235 -2.702 1.00 73.00 95 THR A N 1
ATOM 753 C CA . THR A 1 95 ? 17.276 15.289 -3.097 1.00 73.00 95 THR A CA 1
ATOM 754 C C . THR A 1 95 ? 18.086 14.103 -2.581 1.00 73.00 95 THR A C 1
ATOM 756 O O . THR A 1 95 ? 19.313 14.099 -2.698 1.00 73.00 95 THR A O 1
ATOM 759 N N . HIS A 1 96 ? 17.424 13.103 -1.995 1.00 77.62 96 HIS A N 1
ATOM 760 C CA . HIS A 1 96 ? 18.091 11.951 -1.402 1.00 77.62 96 HIS A CA 1
ATOM 761 C C . HIS A 1 96 ? 18.849 11.129 -2.442 1.00 77.62 96 HIS A C 1
ATOM 763 O O . HIS A 1 96 ? 18.408 10.935 -3.578 1.00 77.62 96 HIS A O 1
ATOM 769 N N . ASP A 1 97 ? 19.993 10.604 -2.017 1.00 77.19 97 ASP A N 1
ATOM 770 C CA . ASP A 1 97 ? 20.819 9.740 -2.845 1.00 77.19 97 ASP A CA 1
ATOM 771 C C . ASP A 1 97 ? 20.193 8.341 -2.979 1.00 77.19 97 ASP A C 1
ATOM 773 O O . ASP A 1 97 ? 19.960 7.648 -1.989 1.00 77.19 97 ASP A O 1
ATOM 777 N N . LYS A 1 98 ? 19.967 7.903 -4.222 1.00 80.50 98 LYS A N 1
ATOM 778 C CA . LYS A 1 98 ? 19.418 6.581 -4.561 1.00 80.50 98 LYS A CA 1
ATOM 779 C C . LYS A 1 98 ? 20.476 5.468 -4.622 1.00 80.50 98 LYS A C 1
ATOM 781 O O . LYS A 1 98 ? 20.124 4.327 -4.937 1.00 80.50 98 LYS A O 1
ATOM 786 N N . THR A 1 99 ? 21.757 5.758 -4.360 1.00 81.50 99 THR A N 1
ATOM 787 C CA . THR A 1 99 ? 22.841 4.752 -4.395 1.00 81.50 99 THR A CA 1
ATOM 788 C C . THR A 1 99 ? 22.596 3.607 -3.413 1.00 81.50 99 THR A C 1
ATOM 790 O O . THR A 1 99 ? 22.713 2.439 -3.796 1.00 81.50 99 THR A O 1
ATOM 793 N N . ASN A 1 100 ? 22.197 3.929 -2.179 1.00 87.06 100 ASN A N 1
ATOM 794 C CA . ASN A 1 100 ? 21.728 2.966 -1.192 1.00 87.06 100 ASN A CA 1
ATOM 795 C C . ASN A 1 100 ? 20.200 2.980 -1.137 1.00 87.06 100 ASN A C 1
ATOM 797 O O . ASN A 1 100 ? 19.587 3.739 -0.391 1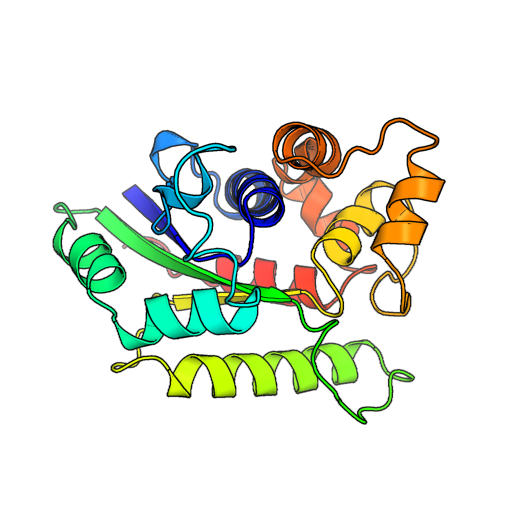.00 87.06 100 ASN A O 1
ATOM 801 N N . THR A 1 101 ? 19.590 2.108 -1.935 1.00 85.38 101 THR A N 1
ATOM 802 C CA . THR A 1 101 ? 18.136 2.024 -2.087 1.00 85.38 101 THR A CA 1
ATOM 803 C C . THR A 1 101 ? 17.405 1.721 -0.780 1.00 85.38 101 THR A C 1
ATOM 805 O O . THR A 1 101 ? 16.306 2.234 -0.591 1.00 85.38 101 THR A O 1
ATOM 808 N N . ILE A 1 102 ? 18.010 0.957 0.136 1.00 89.50 102 ILE A N 1
ATOM 809 C CA . ILE A 1 102 ? 17.396 0.639 1.433 1.00 89.50 102 ILE A CA 1
ATOM 810 C C . ILE A 1 102 ? 17.280 1.907 2.276 1.00 89.50 102 ILE A C 1
ATOM 812 O O . ILE A 1 102 ? 16.181 2.295 2.665 1.00 89.50 102 ILE A O 1
ATOM 816 N N . THR A 1 103 ? 18.405 2.596 2.493 1.00 90.88 103 THR A N 1
ATOM 817 C CA . THR A 1 103 ? 18.428 3.851 3.255 1.00 90.88 103 THR A CA 1
ATOM 818 C C . THR A 1 103 ? 17.548 4.910 2.600 1.00 90.88 103 THR A C 1
ATOM 820 O O . THR A 1 103 ? 16.770 5.558 3.288 1.00 90.88 103 THR A O 1
ATOM 823 N N . TYR A 1 104 ? 17.606 5.033 1.272 1.00 91.38 104 TYR A N 1
ATOM 824 C CA . TYR A 1 104 ? 16.746 5.937 0.512 1.00 91.38 104 TYR A CA 1
ATOM 825 C C . TYR A 1 104 ? 15.254 5.673 0.766 1.00 91.38 104 TYR A C 1
ATOM 827 O O . TYR A 1 104 ? 14.524 6.602 1.107 1.00 91.38 104 TYR A O 1
ATOM 835 N N . CYS A 1 105 ? 14.808 4.415 0.659 1.00 93.06 105 CYS A N 1
ATOM 836 C CA . CYS A 1 105 ? 13.412 4.053 0.908 1.00 93.06 105 CYS A CA 1
ATOM 837 C C . CYS A 1 105 ? 12.993 4.363 2.340 1.00 93.06 105 CYS A C 1
ATOM 839 O O . CYS A 1 105 ? 11.923 4.926 2.538 1.00 93.06 105 CYS A O 1
ATOM 841 N N . GLN A 1 106 ? 13.819 4.002 3.322 1.00 94.38 106 GLN A N 1
ATOM 842 C CA . GLN A 1 106 ? 13.519 4.223 4.735 1.00 94.38 106 GLN A CA 1
ATOM 843 C C . GLN A 1 106 ? 13.403 5.717 5.048 1.00 94.38 106 GLN A C 1
ATOM 845 O O . GLN A 1 106 ? 12.384 6.148 5.579 1.00 94.38 106 GLN A O 1
ATOM 850 N N . THR A 1 107 ? 14.391 6.522 4.644 1.00 93.69 107 THR A N 1
ATOM 851 C CA . THR A 1 107 ? 14.390 7.968 4.903 1.00 93.69 107 THR A CA 1
ATOM 852 C C . THR A 1 107 ? 13.203 8.664 4.244 1.00 93.69 107 THR A C 1
ATOM 854 O O . THR A 1 107 ? 12.469 9.376 4.926 1.00 93.69 107 THR A O 1
ATOM 857 N N . LEU A 1 108 ? 12.969 8.427 2.948 1.00 94.12 108 LEU A N 1
ATOM 858 C CA . LEU A 1 108 ? 11.860 9.073 2.246 1.00 94.12 108 LEU A CA 1
ATOM 859 C C . LEU A 1 108 ? 10.504 8.609 2.799 1.00 94.12 108 LEU A C 1
ATOM 861 O O . LEU A 1 108 ? 9.612 9.426 3.013 1.00 94.12 108 LEU A O 1
ATOM 865 N N . ARG A 1 109 ? 10.353 7.314 3.105 1.00 95.00 109 ARG A N 1
ATOM 866 C CA . ARG A 1 109 ? 9.139 6.788 3.741 1.00 95.00 109 ARG A CA 1
ATOM 867 C C . ARG A 1 109 ? 8.871 7.461 5.086 1.00 95.00 109 ARG A C 1
ATOM 869 O O . ARG A 1 109 ? 7.732 7.844 5.342 1.00 95.00 109 ARG A O 1
ATOM 876 N N . ASP A 1 110 ? 9.883 7.617 5.930 1.00 95.25 110 ASP A N 1
ATOM 877 C CA . ASP A 1 110 ? 9.722 8.224 7.252 1.00 95.25 110 ASP A CA 1
ATOM 878 C C . ASP A 1 110 ? 9.364 9.714 7.160 1.00 95.25 110 ASP A C 1
ATOM 880 O O . ASP A 1 110 ? 8.484 10.182 7.885 1.00 95.25 110 ASP A O 1
ATOM 884 N N . GLU A 1 111 ? 9.976 10.460 6.238 1.00 94.56 111 GLU A N 1
ATOM 885 C CA . GLU A 1 111 ? 9.629 11.862 5.963 1.00 94.56 111 GLU A CA 1
ATOM 886 C C . GLU A 1 111 ? 8.177 12.017 5.491 1.00 94.56 111 GLU A C 1
ATOM 888 O O . GLU A 1 111 ? 7.443 12.884 5.982 1.00 94.56 111 GLU A O 1
ATOM 893 N N . VAL A 1 112 ? 7.734 11.141 4.585 1.00 95.12 112 VAL A N 1
ATOM 894 C CA . VAL A 1 112 ? 6.350 11.115 4.097 1.00 95.12 112 VAL A CA 1
ATOM 895 C C . VAL A 1 112 ? 5.382 10.786 5.229 1.00 95.12 112 VAL A C 1
ATOM 897 O O . VAL A 1 112 ? 4.396 11.494 5.415 1.00 95.12 112 VAL A O 1
ATOM 900 N N . ILE A 1 113 ? 5.673 9.770 6.043 1.00 95.69 113 ILE A N 1
ATOM 901 C CA . ILE A 1 113 ? 4.834 9.411 7.195 1.00 95.69 113 ILE A CA 1
ATOM 902 C C . ILE A 1 113 ? 4.747 10.563 8.190 1.00 95.69 113 ILE A C 1
ATOM 904 O O . ILE A 1 113 ? 3.661 10.869 8.681 1.00 95.69 113 ILE A O 1
ATOM 908 N N . ASN A 1 114 ? 5.867 11.221 8.488 1.00 95.06 114 ASN A N 1
ATOM 909 C CA . ASN A 1 114 ? 5.880 12.380 9.375 1.00 95.06 114 ASN A CA 1
ATOM 910 C C . ASN A 1 114 ? 5.046 13.530 8.803 1.00 95.06 114 ASN A C 1
ATOM 912 O O . ASN A 1 114 ? 4.330 14.187 9.555 1.00 95.06 114 ASN A O 1
ATOM 916 N N . THR A 1 115 ? 5.067 13.717 7.482 1.00 94.25 115 THR A N 1
ATOM 917 C CA . THR A 1 115 ? 4.211 14.685 6.792 1.00 94.25 115 THR A CA 1
ATOM 918 C C . THR A 1 115 ? 2.732 14.316 6.928 1.00 94.25 115 THR A C 1
ATOM 920 O O . THR A 1 115 ? 1.953 15.148 7.384 1.00 94.25 115 THR A O 1
ATOM 923 N N . ILE A 1 116 ? 2.338 13.068 6.644 1.00 93.94 116 ILE A N 1
ATOM 924 C CA . ILE A 1 116 ? 0.942 12.607 6.786 1.00 93.94 116 ILE A CA 1
ATOM 925 C C . ILE A 1 116 ? 0.452 12.782 8.225 1.00 93.94 116 ILE A C 1
ATOM 927 O O . ILE A 1 116 ? -0.662 13.248 8.456 1.00 93.94 116 ILE A O 1
ATOM 931 N N . LYS A 1 117 ? 1.298 12.470 9.213 1.00 94.75 117 LYS A N 1
ATOM 932 C CA . LYS A 1 117 ? 0.983 12.668 10.635 1.00 94.75 117 LYS A CA 1
ATOM 933 C C . LYS A 1 117 ? 0.652 14.119 10.977 1.00 94.75 117 LYS A C 1
ATOM 935 O O . LYS A 1 117 ? -0.125 14.334 11.897 1.00 94.75 117 LYS A O 1
ATOM 940 N N . THR A 1 118 ? 1.191 15.101 10.250 1.00 94.69 118 THR A N 1
ATOM 941 C CA . THR A 1 118 ? 0.839 16.516 10.461 1.00 94.69 118 THR A CA 1
ATOM 942 C C . THR A 1 118 ? -0.562 16.880 9.968 1.00 94.69 118 THR A C 1
ATOM 944 O O . THR A 1 118 ? -1.102 17.893 10.401 1.00 94.69 118 THR A O 1
ATOM 947 N N . TRP A 1 119 ? -1.156 16.074 9.081 1.00 94.12 119 TRP A N 1
ATOM 948 C CA . TRP A 1 119 ? -2.519 16.278 8.574 1.00 94.12 119 TRP A CA 1
ATOM 949 C C . TRP A 1 119 ? -3.574 15.717 9.525 1.00 94.12 119 TRP A C 1
ATOM 951 O O . TRP A 1 119 ? -4.727 16.131 9.495 1.00 94.12 119 TRP A O 1
ATOM 961 N N . LEU A 1 120 ? -3.183 14.758 10.361 1.00 91.94 120 LEU A N 1
ATOM 962 C CA . LEU A 1 120 ? -4.074 14.059 11.271 1.00 91.94 120 LEU A CA 1
ATOM 963 C C . LEU A 1 120 ? -4.210 14.843 12.578 1.00 91.94 120 LEU A C 1
ATOM 965 O O . LEU A 1 120 ? -3.225 15.174 13.235 1.00 91.94 120 LEU A O 1
ATOM 969 N N . SER A 1 121 ? -5.449 15.087 12.999 1.00 83.69 121 SER A N 1
ATOM 970 C CA . SER A 1 121 ? -5.750 15.786 14.257 1.00 83.69 121 SER A CA 1
ATOM 971 C C . SER A 1 121 ? -5.460 14.952 15.514 1.00 83.69 121 SER A C 1
ATOM 973 O O . SER A 1 121 ? -5.503 15.473 16.629 1.00 83.69 121 SER A O 1
ATOM 975 N N . PHE A 1 122 ? -5.139 13.665 15.354 1.00 79.88 122 PHE A N 1
ATOM 976 C CA . PHE A 1 122 ? -4.787 12.750 16.434 1.00 79.88 122 PHE A CA 1
ATOM 977 C C . PHE A 1 122 ? -3.777 11.694 15.970 1.00 79.88 122 PHE A C 1
ATOM 979 O O . PHE A 1 122 ? -3.743 11.296 14.806 1.00 79.88 122 PHE A O 1
ATOM 986 N N . SER A 1 123 ? -2.968 11.203 16.911 1.00 78.69 123 SER A N 1
ATOM 987 C CA . SER A 1 123 ? -2.117 10.031 16.694 1.00 78.69 123 SER A CA 1
ATOM 988 C C . SER A 1 123 ? -2.913 8.759 16.974 1.00 78.69 123 SER A C 1
ATOM 990 O O . SER A 1 123 ? -3.638 8.684 17.967 1.00 78.69 123 SER A O 1
ATOM 992 N N . CYS A 1 124 ? -2.767 7.749 16.121 1.00 81.06 124 CYS A N 1
ATOM 993 C CA . CYS A 1 124 ? -3.395 6.451 16.314 1.00 81.06 124 CYS A CA 1
ATOM 994 C C . CYS A 1 124 ? -2.427 5.335 15.919 1.00 81.06 124 CYS A C 1
ATOM 996 O O . CYS A 1 124 ? -1.946 5.294 14.789 1.00 81.06 124 CYS A O 1
ATOM 998 N N . GLU A 1 125 ? -2.184 4.394 16.830 1.00 86.62 125 GLU A N 1
ATOM 999 C CA . GLU A 1 125 ? -1.354 3.206 16.566 1.00 86.62 125 GLU A CA 1
ATOM 1000 C C . GLU A 1 125 ? -2.004 2.242 15.561 1.00 86.62 125 GLU A C 1
ATOM 1002 O O . GLU A 1 125 ? -1.356 1.339 15.047 1.00 86.62 125 GLU A O 1
ATOM 1007 N N . ARG A 1 126 ? -3.283 2.464 15.235 1.00 92.12 126 ARG A N 1
ATOM 1008 C CA . ARG A 1 126 ? -4.056 1.677 14.265 1.00 92.12 126 ARG A CA 1
ATOM 1009 C C . ARG A 1 126 ? -3.877 2.169 12.820 1.00 92.12 126 ARG A C 1
ATOM 1011 O O . ARG A 1 126 ? -4.590 1.701 11.932 1.00 92.12 126 ARG A O 1
ATOM 1018 N N . PHE A 1 127 ? -2.985 3.135 12.577 1.00 95.25 127 PHE A N 1
ATOM 1019 C CA . PHE A 1 127 ? -2.719 3.700 11.250 1.00 95.25 127 PHE A CA 1
ATOM 1020 C C . PHE A 1 127 ? -1.454 3.107 10.636 1.00 95.25 127 PHE A C 1
ATOM 1022 O O . PHE A 1 127 ? -0.382 3.122 11.239 1.00 95.25 127 PHE A O 1
ATOM 1029 N N . TYR A 1 128 ? -1.579 2.658 9.393 1.00 97.31 128 TYR A N 1
ATOM 1030 C CA . TYR A 1 128 ? -0.515 2.051 8.608 1.00 97.31 128 TYR A CA 1
ATOM 1031 C C . TYR A 1 128 ? -0.361 2.803 7.292 1.00 97.31 128 TYR A C 1
ATOM 1033 O O . TYR A 1 128 ? -1.340 3.219 6.673 1.00 97.31 128 TYR A O 1
ATOM 1041 N N . TYR A 1 129 ? 0.882 2.972 6.856 1.00 97.62 129 TYR A N 1
ATOM 1042 C CA . TYR A 1 129 ? 1.212 3.873 5.758 1.00 97.62 129 TYR A CA 1
ATOM 1043 C C . TYR A 1 129 ? 1.792 3.086 4.587 1.00 97.62 129 TYR A C 1
ATOM 1045 O O . TYR A 1 129 ? 2.894 2.531 4.679 1.00 97.62 129 TYR A O 1
ATOM 1053 N N . ALA A 1 130 ? 1.037 3.046 3.494 1.00 98.19 130 ALA A N 1
ATOM 1054 C CA . ALA A 1 130 ? 1.441 2.469 2.222 1.00 98.19 130 ALA A CA 1
ATOM 1055 C C . ALA A 1 130 ? 2.089 3.561 1.361 1.00 98.19 130 ALA A C 1
ATOM 1057 O O . ALA A 1 130 ? 1.460 4.121 0.470 1.00 98.19 130 ALA A O 1
ATOM 1058 N N . VAL A 1 131 ? 3.336 3.905 1.680 1.00 97.19 131 VAL A N 1
ATOM 1059 C CA . VAL A 1 131 ? 4.108 4.899 0.924 1.00 97.19 131 VAL A CA 1
ATOM 1060 C C . VAL A 1 131 ? 4.798 4.204 -0.245 1.00 97.19 131 VAL A C 1
ATOM 1062 O O . VAL A 1 131 ? 5.751 3.446 -0.038 1.00 97.19 131 VAL A O 1
ATOM 1065 N N . CYS A 1 132 ? 4.324 4.450 -1.464 1.00 96.00 132 CYS A N 1
ATOM 1066 C CA . CYS A 1 132 ? 4.938 3.898 -2.665 1.00 96.00 132 CYS A CA 1
ATOM 1067 C C . CYS A 1 132 ? 6.054 4.828 -3.131 1.00 96.00 132 CYS A C 1
ATOM 1069 O O . CYS A 1 132 ? 5.801 5.946 -3.571 1.00 96.00 132 CYS A O 1
ATOM 1071 N N . ILE A 1 133 ? 7.301 4.366 -3.037 1.00 93.81 133 ILE A N 1
ATOM 1072 C CA . ILE A 1 133 ? 8.431 5.130 -3.563 1.00 93.81 133 ILE A CA 1
ATOM 1073 C C . ILE A 1 133 ? 8.338 5.133 -5.091 1.00 93.81 133 ILE A C 1
ATOM 1075 O O . ILE A 1 133 ? 8.324 4.067 -5.711 1.00 93.81 133 ILE A O 1
ATOM 1079 N N . GLU A 1 134 ? 8.289 6.336 -5.663 1.00 91.50 134 GLU A N 1
ATOM 1080 C CA . GLU A 1 134 ? 7.774 6.645 -7.002 1.00 91.50 134 GLU A CA 1
ATOM 1081 C C . GLU A 1 134 ? 6.245 6.525 -7.052 1.00 91.50 134 GLU A C 1
ATOM 1083 O O . GLU A 1 134 ? 5.557 7.446 -6.639 1.00 91.50 134 GLU A O 1
ATOM 1088 N N . GLU A 1 135 ? 5.699 5.416 -7.530 1.00 93.44 135 GLU A N 1
ATOM 1089 C CA . GLU A 1 135 ? 4.258 5.230 -7.735 1.00 93.44 135 GLU A CA 1
ATOM 1090 C C . GLU A 1 135 ? 3.888 3.756 -7.530 1.00 93.44 135 GLU A C 1
ATOM 1092 O O . GLU A 1 135 ? 4.769 2.882 -7.528 1.00 93.44 135 GLU A O 1
ATOM 1097 N N . MET A 1 136 ? 2.598 3.452 -7.380 1.00 96.31 136 MET A N 1
ATOM 1098 C CA . MET A 1 136 ? 2.089 2.088 -7.157 1.00 96.31 136 MET A CA 1
ATOM 1099 C C . MET A 1 136 ? 2.620 1.050 -8.167 1.00 96.31 136 MET A C 1
ATOM 1101 O O . MET A 1 136 ? 2.875 -0.109 -7.822 1.00 96.31 136 MET A O 1
ATOM 1105 N N . ASP A 1 137 ? 2.865 1.443 -9.418 1.00 96.25 137 ASP A N 1
ATOM 1106 C CA . ASP A 1 137 ? 3.450 0.586 -10.453 1.00 96.25 137 ASP A CA 1
ATOM 1107 C C . ASP A 1 137 ? 4.803 -0.009 -10.031 1.00 96.25 137 ASP A C 1
ATOM 1109 O O . ASP A 1 137 ? 5.122 -1.152 -10.383 1.00 96.25 137 ASP A O 1
ATOM 1113 N N . ALA A 1 138 ? 5.587 0.720 -9.227 1.00 96.38 138 ALA A N 1
ATOM 1114 C CA . ALA A 1 138 ? 6.845 0.227 -8.679 1.00 96.38 138 ALA A CA 1
ATOM 1115 C C . ALA A 1 138 ? 6.628 -0.976 -7.758 1.00 96.38 138 ALA A C 1
ATOM 1117 O O . ALA A 1 138 ? 7.455 -1.887 -7.757 1.00 96.38 138 ALA A O 1
ATOM 1118 N N . TRP A 1 139 ? 5.531 -1.025 -7.000 1.00 97.94 139 TRP A N 1
ATOM 1119 C CA . TRP A 1 139 ? 5.205 -2.182 -6.165 1.00 97.94 139 TRP A CA 1
ATOM 1120 C C . TRP A 1 139 ? 4.838 -3.399 -7.008 1.00 97.94 139 TRP A C 1
ATOM 1122 O O . TRP A 1 139 ? 5.236 -4.504 -6.658 1.00 97.94 139 TRP A O 1
ATOM 1132 N N . ILE A 1 140 ? 4.144 -3.207 -8.134 1.00 97.81 140 ILE A N 1
ATOM 1133 C CA . ILE A 1 140 ? 3.681 -4.286 -9.024 1.00 97.81 140 ILE A CA 1
ATOM 1134 C C . ILE A 1 140 ? 4.831 -4.894 -9.839 1.00 97.81 140 ILE A C 1
ATOM 1136 O O . ILE A 1 140 ? 4.866 -6.107 -10.055 1.00 97.81 140 ILE A O 1
ATOM 1140 N N . LEU A 1 141 ? 5.772 -4.070 -10.308 1.00 97.06 141 LEU A N 1
ATOM 1141 C CA . LEU A 1 141 ? 6.878 -4.478 -11.184 1.00 97.06 141 LEU A CA 1
ATOM 1142 C C . LEU A 1 141 ? 7.614 -5.769 -10.750 1.00 97.06 141 LEU A C 1
ATOM 1144 O O . LEU A 1 141 ? 7.826 -6.622 -11.618 1.00 97.06 141 LEU A O 1
ATOM 1148 N N . PRO A 1 142 ? 7.993 -5.956 -9.469 1.00 97.25 142 PRO A N 1
ATOM 1149 C CA . PRO A 1 142 ? 8.605 -7.184 -8.960 1.00 97.25 142 PRO A CA 1
ATOM 1150 C C . PRO A 1 142 ? 7.872 -8.496 -9.277 1.00 97.25 142 PRO A C 1
ATOM 1152 O O . PRO A 1 142 ? 8.528 -9.528 -9.404 1.00 97.25 142 PRO A O 1
ATOM 1155 N N . LEU A 1 143 ? 6.547 -8.481 -9.483 1.00 97.31 143 LEU A N 1
ATOM 1156 C CA . LEU A 1 143 ? 5.798 -9.677 -9.902 1.00 97.31 143 LEU A CA 1
ATOM 1157 C C . LEU A 1 143 ? 6.205 -10.176 -11.296 1.00 97.31 143 LEU A C 1
ATOM 1159 O O . LEU A 1 143 ? 6.004 -11.344 -11.625 1.00 97.31 143 LEU A O 1
ATOM 1163 N N . TYR A 1 144 ? 6.763 -9.294 -12.124 1.00 95.94 144 TYR A N 1
ATOM 1164 C CA . TYR A 1 144 ? 7.051 -9.557 -13.533 1.00 95.94 144 TYR A CA 1
ATOM 1165 C C . TYR A 1 144 ? 8.543 -9.508 -13.873 1.00 95.94 144 TYR A C 1
ATOM 1167 O O . TYR A 1 144 ? 8.947 -9.959 -14.947 1.00 95.94 144 TYR A O 1
ATOM 1175 N N . GLN A 1 145 ? 9.376 -8.966 -12.983 1.00 93.81 145 GLN A N 1
ATOM 1176 C CA . GLN A 1 145 ? 10.826 -8.916 -13.152 1.00 93.81 145 GLN A CA 1
ATOM 1177 C C . GLN A 1 145 ? 11.550 -9.009 -11.805 1.00 93.81 145 GLN A C 1
ATOM 1179 O O . GLN A 1 145 ? 11.243 -8.281 -10.869 1.00 93.81 145 GLN A O 1
ATOM 1184 N N . ALA A 1 146 ? 12.599 -9.828 -11.744 1.00 91.88 146 ALA A N 1
ATOM 1185 C CA . ALA A 1 146 ? 13.502 -9.904 -10.596 1.00 91.88 146 ALA A CA 1
ATOM 1186 C C . ALA A 1 146 ? 14.532 -8.759 -10.635 1.00 91.88 146 ALA A C 1
ATOM 1188 O O . ALA A 1 146 ? 15.719 -8.967 -10.899 1.00 91.88 146 ALA A O 1
ATOM 1189 N N . ARG A 1 147 ? 14.058 -7.515 -10.502 1.00 92.62 147 ARG A N 1
ATOM 1190 C CA . ARG A 1 147 ? 14.884 -6.299 -10.521 1.00 92.62 147 ARG A CA 1
ATOM 1191 C C . ARG A 1 147 ? 14.345 -5.287 -9.529 1.00 92.62 147 ARG A C 1
ATOM 1193 O O . ARG A 1 147 ? 13.139 -5.090 -9.469 1.00 92.62 147 ARG A O 1
ATOM 1200 N N . ASP A 1 148 ? 15.263 -4.596 -8.866 1.00 92.25 148 ASP A N 1
ATOM 1201 C CA . ASP A 1 148 ? 14.955 -3.469 -7.993 1.00 92.25 148 ASP A CA 1
ATOM 1202 C C . ASP A 1 148 ? 14.157 -2.391 -8.749 1.00 92.25 148 ASP A C 1
ATOM 1204 O O . ASP A 1 148 ? 14.646 -1.779 -9.710 1.00 92.25 148 ASP A O 1
ATOM 1208 N N . SER A 1 149 ? 12.894 -2.226 -8.362 1.00 93.00 149 SER A N 1
ATOM 1209 C CA . SER A 1 149 ? 11.947 -1.312 -8.996 1.00 93.00 149 SER A CA 1
ATOM 1210 C C . SER A 1 149 ? 12.055 0.115 -8.477 1.00 93.00 149 SER A C 1
ATOM 1212 O O . SER A 1 149 ? 11.675 1.022 -9.210 1.00 93.00 149 SER A O 1
ATOM 1214 N N . VAL A 1 150 ? 12.623 0.337 -7.288 1.00 88.00 150 VAL A N 1
ATOM 1215 C CA . VAL A 1 150 ? 12.794 1.681 -6.701 1.00 88.00 150 VAL A CA 1
ATOM 1216 C C . VAL A 1 150 ? 13.771 2.521 -7.528 1.00 88.00 150 VAL A C 1
ATOM 1218 O O . VAL A 1 150 ? 13.652 3.738 -7.639 1.00 88.00 150 VAL A O 1
ATOM 1221 N N . LYS A 1 151 ? 14.731 1.866 -8.188 1.00 86.44 151 LYS A N 1
ATOM 1222 C CA . LYS A 1 151 ? 15.679 2.524 -9.104 1.00 86.44 151 LYS A CA 1
ATOM 1223 C C . LYS A 1 151 ? 15.041 2.996 -10.413 1.00 86.44 151 LYS A C 1
ATOM 1225 O O . LYS A 1 151 ? 15.703 3.647 -11.220 1.00 86.44 151 LYS A O 1
ATOM 1230 N N . SER A 1 152 ? 13.792 2.626 -10.678 1.00 85.56 152 SER A N 1
ATOM 1231 C CA . SER A 1 152 ? 13.085 3.032 -11.884 1.00 85.56 152 SER A CA 1
ATOM 1232 C C . SER A 1 152 ? 12.451 4.398 -11.663 1.00 85.56 152 SER A C 1
ATOM 1234 O O . SER A 1 152 ? 11.440 4.473 -10.993 1.00 85.56 152 SER A O 1
ATOM 1236 N N . ALA A 1 153 ? 12.970 5.454 -12.292 1.00 79.75 153 ALA A N 1
ATOM 1237 C CA . ALA A 1 153 ? 12.349 6.789 -12.247 1.00 79.75 153 ALA A CA 1
ATOM 1238 C C . ALA A 1 153 ? 11.013 6.890 -13.020 1.00 79.75 153 ALA A C 1
ATOM 1240 O O . ALA A 1 153 ? 10.389 7.940 -13.054 1.00 79.75 153 ALA A O 1
ATOM 1241 N N . LYS A 1 154 ? 10.635 5.828 -13.745 1.00 89.25 154 LYS A N 1
ATOM 1242 C CA . LYS A 1 154 ? 9.429 5.746 -14.588 1.00 89.25 154 LYS A CA 1
ATOM 1243 C C . LYS A 1 154 ? 8.804 4.347 -14.509 1.00 89.25 154 LYS A C 1
ATOM 1245 O O . LYS A 1 154 ? 8.800 3.610 -15.505 1.00 89.25 154 LYS A O 1
ATOM 1250 N N . PRO A 1 155 ? 8.416 3.875 -13.316 1.00 92.31 155 PRO A N 1
ATOM 125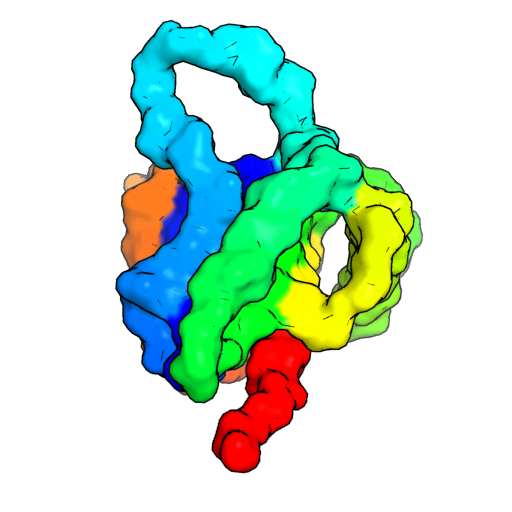1 C CA . PRO A 1 155 ? 7.974 2.497 -13.131 1.00 92.31 155 PRO A CA 1
ATOM 1252 C C . PRO A 1 155 ? 6.689 2.180 -13.910 1.00 92.31 155 PRO A C 1
ATOM 1254 O O . PRO A 1 155 ? 6.593 1.062 -14.415 1.00 92.31 155 PRO A O 1
ATOM 1257 N N . LYS A 1 156 ? 5.792 3.145 -14.143 1.00 92.50 156 LYS A N 1
ATOM 1258 C CA . LYS A 1 156 ? 4.608 2.958 -14.997 1.00 92.50 156 LYS A CA 1
ATOM 1259 C C . LYS A 1 156 ? 4.912 2.683 -16.461 1.00 92.50 156 LYS A C 1
ATOM 1261 O O . LYS A 1 156 ? 4.437 1.696 -17.026 1.00 92.50 156 LYS A O 1
ATOM 1266 N N . GLU A 1 157 ? 5.776 3.488 -17.084 1.00 93.00 157 GLU A N 1
ATOM 1267 C CA . GLU A 1 157 ? 6.234 3.231 -18.461 1.00 93.00 157 GLU A CA 1
ATOM 1268 C C . GLU A 1 157 ? 6.875 1.837 -18.568 1.00 93.00 157 GLU A C 1
ATOM 1270 O O . GLU A 1 157 ? 6.637 1.087 -19.521 1.00 93.00 157 GLU A O 1
ATOM 1275 N N . LYS A 1 158 ? 7.649 1.454 -17.546 1.00 94.62 158 LYS A N 1
ATOM 1276 C CA . LYS A 1 158 ? 8.299 0.146 -17.472 1.00 94.62 158 LYS A CA 1
ATOM 1277 C C . LYS A 1 158 ? 7.290 -0.991 -17.301 1.00 94.62 158 LYS A C 1
ATOM 1279 O O . LYS A 1 158 ? 7.438 -2.017 -17.964 1.00 94.62 158 LYS A O 1
ATOM 1284 N N . LEU A 1 159 ? 6.272 -0.827 -16.457 1.00 94.44 159 LEU A N 1
ATOM 1285 C CA . LEU A 1 159 ? 5.225 -1.827 -16.253 1.00 94.44 159 LEU A CA 1
ATOM 1286 C C . LEU A 1 159 ? 4.421 -2.030 -17.541 1.00 94.44 159 LEU A C 1
ATOM 1288 O O . LEU A 1 159 ? 4.235 -3.169 -17.976 1.00 94.44 159 LEU A O 1
ATOM 1292 N N . CYS A 1 160 ? 4.058 -0.940 -18.219 1.00 93.50 160 CYS A N 1
ATOM 1293 C CA . CYS A 1 160 ? 3.415 -0.980 -19.531 1.00 93.50 160 CYS A CA 1
ATOM 1294 C C . CYS A 1 160 ? 4.250 -1.772 -20.558 1.00 93.50 160 CYS A C 1
ATOM 1296 O O . CYS A 1 160 ? 3.731 -2.670 -21.232 1.00 93.50 160 CYS A O 1
ATOM 1298 N N . ALA A 1 161 ? 5.562 -1.515 -20.622 1.00 93.31 161 ALA A N 1
ATOM 1299 C CA . ALA A 1 161 ? 6.475 -2.228 -21.516 1.00 93.31 161 ALA A CA 1
ATOM 1300 C C . ALA A 1 161 ? 6.576 -3.732 -21.194 1.00 93.31 161 ALA A C 1
ATOM 1302 O O . ALA A 1 161 ? 6.562 -4.567 -22.103 1.00 93.31 161 ALA A O 1
ATOM 1303 N N . VAL A 1 162 ? 6.644 -4.094 -19.908 1.00 94.06 162 VAL A N 1
ATOM 1304 C CA . VAL A 1 162 ? 6.719 -5.495 -19.456 1.00 94.06 162 VAL A CA 1
ATOM 1305 C C . VA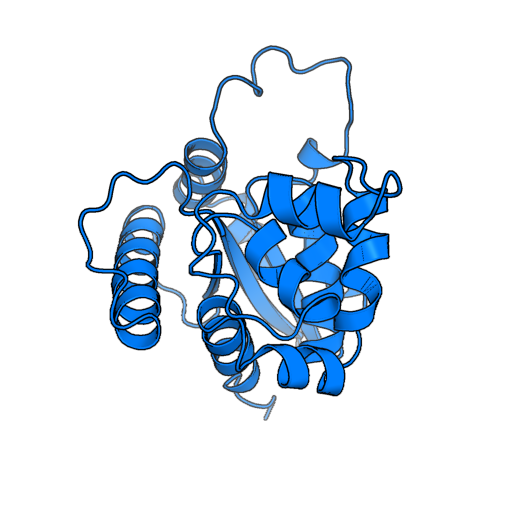L A 1 162 ? 5.427 -6.257 -19.771 1.00 94.06 162 VAL A C 1
ATOM 1307 O O . VAL A 1 162 ? 5.479 -7.423 -20.169 1.00 94.06 162 VAL A O 1
ATOM 1310 N N . LEU A 1 163 ? 4.274 -5.592 -19.677 1.00 93.12 163 LEU A N 1
ATOM 1311 C CA . LEU A 1 163 ? 2.957 -6.185 -19.924 1.00 93.12 163 LEU A CA 1
ATOM 1312 C C . LEU A 1 163 ? 2.547 -6.227 -21.408 1.00 93.12 163 LEU A C 1
ATOM 1314 O O . LEU A 1 163 ? 1.521 -6.830 -21.732 1.00 93.12 163 LEU A O 1
ATOM 1318 N N . LYS A 1 164 ? 3.341 -5.638 -22.317 1.00 86.06 164 LYS A N 1
ATOM 1319 C CA . LYS A 1 164 ? 3.225 -5.760 -23.788 1.00 86.06 164 LYS A CA 1
ATOM 1320 C C . LYS A 1 164 ? 1.792 -5.589 -24.326 1.00 86.06 164 LYS A C 1
ATOM 1322 O O . LYS A 1 164 ? 1.278 -6.455 -25.032 1.00 86.06 164 LYS A O 1
ATOM 1327 N N . GLY A 1 165 ? 1.137 -4.480 -23.979 1.00 76.81 165 GLY A N 1
ATOM 1328 C CA . GLY A 1 165 ? -0.204 -4.136 -24.484 1.00 76.81 165 GLY A CA 1
ATOM 1329 C C . GLY A 1 165 ? -1.378 -4.721 -23.691 1.00 76.81 165 GLY A C 1
ATOM 1330 O O . GLY A 1 165 ? -2.529 -4.480 -24.042 1.00 76.81 165 GLY A O 1
ATOM 1331 N N . LYS A 1 166 ? -1.114 -5.454 -22.601 1.00 79.88 166 LYS A N 1
ATOM 1332 C CA . LYS A 1 166 ? -2.148 -5.845 -21.624 1.00 79.88 166 LYS A CA 1
ATOM 1333 C C . LYS A 1 166 ? -2.442 -4.761 -20.586 1.00 79.88 166 LYS A C 1
ATOM 1335 O O . LYS A 1 166 ? -3.401 -4.896 -19.837 1.00 79.88 166 LYS A O 1
ATOM 1340 N N . TYR A 1 167 ? -1.618 -3.719 -20.538 1.00 89.12 167 TYR A N 1
ATOM 1341 C CA . TYR A 1 167 ? -1.752 -2.629 -19.584 1.00 89.12 167 TYR A CA 1
ATOM 1342 C C . TYR A 1 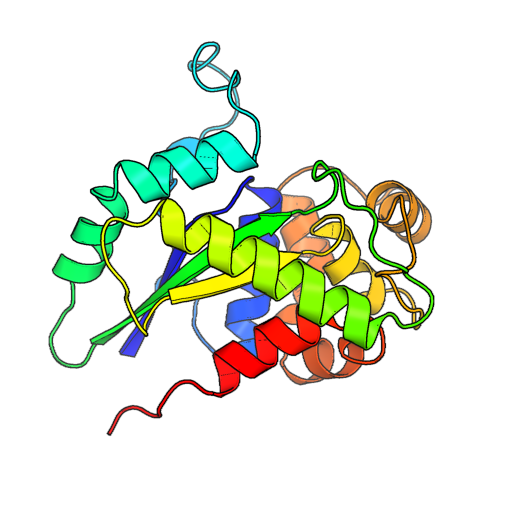167 ? -2.849 -1.652 -20.016 1.00 89.12 167 TYR A C 1
ATOM 1344 O O . TYR A 1 167 ? -2.864 -1.178 -21.154 1.00 89.12 167 TYR A O 1
ATOM 1352 N N . ARG A 1 168 ? -3.745 -1.345 -19.082 1.00 88.56 168 ARG A N 1
ATOM 1353 C CA . ARG A 1 168 ? -4.653 -0.202 -19.119 1.00 88.56 168 ARG A CA 1
ATOM 1354 C C . ARG A 1 168 ? -4.607 0.469 -17.757 1.00 88.56 168 ARG A C 1
ATOM 1356 O O . ARG A 1 168 ? -4.518 -0.204 -16.734 1.00 88.56 168 ARG A O 1
ATOM 1363 N N . GLU A 1 169 ? -4.679 1.787 -17.757 1.00 87.44 169 GLU A N 1
ATOM 1364 C CA . GLU A 1 169 ? -4.711 2.575 -16.531 1.00 87.44 169 GLU A CA 1
ATOM 1365 C C . GLU A 1 169 ? -6.143 2.631 -15.991 1.00 87.44 169 GLU A C 1
ATOM 1367 O O . GLU A 1 169 ? -6.854 3.624 -16.122 1.00 87.44 169 GLU A O 1
ATOM 1372 N N . ASP A 1 170 ? -6.599 1.490 -15.477 1.00 90.44 170 ASP A N 1
ATOM 1373 C CA . ASP A 1 170 ? -7.906 1.333 -14.852 1.00 90.44 170 ASP A CA 1
ATOM 1374 C C . ASP A 1 170 ? -7.833 0.353 -13.668 1.00 90.44 170 ASP A C 1
ATOM 1376 O O . ASP A 1 170 ? -6.950 -0.508 -13.583 1.00 90.44 170 ASP A O 1
ATOM 1380 N N . ASP A 1 171 ? -8.766 0.497 -12.729 1.00 89.44 171 ASP A N 1
ATOM 1381 C CA . ASP A 1 171 ? -8.838 -0.290 -11.495 1.00 89.44 171 ASP A CA 1
ATOM 1382 C C . ASP A 1 171 ? -8.956 -1.796 -11.772 1.00 89.44 171 ASP A C 1
ATOM 1384 O O . ASP A 1 171 ? -8.357 -2.622 -11.076 1.00 89.44 171 ASP A O 1
ATOM 1388 N N . LYS A 1 172 ? -9.686 -2.169 -12.828 1.00 93.62 172 LYS A N 1
ATOM 1389 C CA . LYS A 1 172 ? -9.842 -3.560 -13.255 1.00 93.62 172 LYS A CA 1
ATOM 1390 C C . LYS A 1 172 ? -8.504 -4.162 -13.682 1.00 93.62 172 LYS A C 1
ATOM 1392 O O . LYS A 1 172 ? -8.174 -5.265 -13.249 1.00 93.62 172 LYS A O 1
ATOM 1397 N N . CYS A 1 173 ? -7.730 -3.454 -14.496 1.00 95.06 173 CYS A N 1
ATOM 1398 C CA . CYS A 1 173 ? -6.411 -3.878 -14.933 1.00 95.06 173 CYS A CA 1
ATOM 1399 C C . CYS A 1 173 ? -5.466 -3.982 -13.736 1.00 95.06 173 CYS A C 1
ATOM 1401 O O . CYS A 1 173 ? -4.834 -5.021 -13.564 1.00 95.06 173 CYS A O 1
ATOM 1403 N N . TYR A 1 174 ? -5.429 -2.975 -12.859 1.00 96.69 174 TYR A N 1
ATOM 1404 C CA . TYR A 1 174 ? -4.577 -2.989 -11.663 1.00 96.69 174 TYR A CA 1
ATOM 1405 C C . TYR A 1 174 ? -4.925 -4.145 -10.721 1.00 96.69 174 TYR A C 1
ATOM 1407 O O . TYR A 1 174 ? -4.032 -4.834 -10.220 1.00 96.69 174 TYR A O 1
ATOM 1415 N N . LYS A 1 175 ? -6.215 -4.453 -10.555 1.00 96.44 175 LYS A N 1
ATOM 1416 C CA . LYS A 1 175 ? -6.686 -5.641 -9.831 1.00 96.44 175 LYS A CA 1
ATOM 1417 C C . LYS A 1 175 ? -6.212 -6.949 -10.468 1.00 96.44 175 LYS A C 1
ATOM 1419 O O . LYS A 1 175 ? -5.875 -7.884 -9.743 1.00 96.44 175 LYS A O 1
ATOM 1424 N N . GLU A 1 176 ? -6.231 -7.049 -11.796 1.00 96.94 176 GLU A N 1
ATOM 1425 C CA . GLU A 1 176 ? -5.812 -8.248 -12.531 1.00 96.94 176 GLU A CA 1
ATOM 1426 C C . GLU A 1 176 ? -4.293 -8.451 -12.452 1.00 96.94 176 GLU A C 1
ATOM 1428 O O . GLU A 1 176 ? -3.836 -9.530 -12.071 1.00 96.94 176 GLU A O 1
ATOM 1433 N N . ILE A 1 177 ? -3.506 -7.411 -12.737 1.00 97.06 177 ILE A N 1
ATOM 1434 C CA . ILE A 1 177 ? -2.039 -7.502 -12.785 1.00 97.06 177 ILE A CA 1
ATOM 1435 C C . ILE A 1 177 ? -1.399 -7.626 -11.396 1.00 97.06 177 ILE A C 1
ATOM 1437 O O . ILE A 1 177 ? -0.269 -8.093 -11.287 1.00 97.06 177 ILE A O 1
ATOM 1441 N N . SER A 1 178 ? -2.106 -7.250 -10.330 1.00 97.81 178 SER A N 1
ATOM 1442 C CA . SER A 1 178 ? -1.649 -7.427 -8.945 1.00 97.81 178 SER A CA 1
ATOM 1443 C C . SER A 1 178 ? -2.277 -8.637 -8.246 1.00 97.81 178 SER A C 1
ATOM 1445 O O . SER A 1 178 ? -2.051 -8.844 -7.055 1.00 97.81 178 SER A O 1
ATOM 1447 N N . ASN A 1 179 ? -3.070 -9.461 -8.946 1.00 97.75 179 ASN A N 1
ATOM 1448 C CA . ASN A 1 179 ? -3.827 -10.558 -8.326 1.00 97.75 179 ASN A CA 1
ATOM 1449 C C . ASN A 1 179 ? -2.933 -11.554 -7.566 1.00 97.75 179 ASN A C 1
ATOM 1451 O O . ASN A 1 179 ? -3.366 -12.148 -6.576 1.00 97.75 179 ASN A O 1
ATOM 1455 N N . ASP A 1 180 ? -1.680 -11.708 -7.991 1.00 98.12 180 ASP A N 1
ATOM 1456 C CA . ASP A 1 180 ? -0.716 -12.581 -7.331 1.00 98.12 180 ASP A CA 1
ATOM 1457 C C . ASP A 1 180 ? -0.306 -12.103 -5.931 1.00 98.12 180 ASP A C 1
ATOM 1459 O O . ASP A 1 180 ? 0.085 -12.945 -5.122 1.00 98.12 180 ASP A O 1
ATOM 1463 N N . PHE A 1 181 ? -0.506 -10.825 -5.581 1.00 98.50 181 PHE A N 1
ATOM 1464 C CA . PHE A 1 181 ? -0.325 -10.326 -4.211 1.00 98.50 181 PHE A CA 1
ATOM 1465 C C . PHE A 1 181 ? -1.307 -10.902 -3.199 1.00 98.50 181 PHE A C 1
ATOM 1467 O O . PHE A 1 181 ? -1.030 -10.866 -2.006 1.00 98.50 181 PHE A O 1
ATOM 1474 N N . ARG A 1 182 ? -2.396 -11.543 -3.640 1.00 97.94 182 ARG A N 1
ATOM 1475 C CA . ARG A 1 182 ? -3.332 -12.247 -2.745 1.00 97.94 182 ARG A CA 1
ATOM 1476 C C . ARG A 1 182 ? -2.712 -13.449 -2.028 1.00 97.94 182 ARG A C 1
ATOM 1478 O O . ARG A 1 182 ? -3.388 -14.090 -1.230 1.00 97.94 182 ARG A O 1
ATOM 1485 N N . LYS A 1 183 ? -1.464 -13.808 -2.343 1.00 97.94 183 LYS A N 1
ATOM 1486 C CA . LYS A 1 183 ? -0.708 -14.881 -1.692 1.00 97.94 183 LYS A CA 1
ATOM 1487 C C . LYS A 1 183 ? 0.513 -14.282 -1.000 1.00 97.94 183 LYS A C 1
ATOM 1489 O O . LYS A 1 183 ? 1.387 -13.750 -1.680 1.00 97.94 183 LYS A O 1
ATOM 1494 N N . LEU A 1 184 ? 0.633 -14.476 0.315 1.00 96.88 184 LEU A N 1
ATOM 1495 C CA . LEU A 1 184 ? 1.768 -13.969 1.098 1.00 96.88 184 LEU A CA 1
ATOM 1496 C C . LEU A 1 184 ? 3.132 -14.353 0.504 1.00 96.88 184 LEU A C 1
ATOM 1498 O O . LEU A 1 184 ? 4.010 -13.512 0.372 1.00 96.88 184 LEU A O 1
ATOM 1502 N N . LYS A 1 185 ? 3.290 -15.603 0.056 1.00 97.75 185 LYS A N 1
ATOM 1503 C CA . LYS A 1 185 ? 4.545 -16.075 -0.555 1.00 97.75 185 LYS A CA 1
ATOM 1504 C C . LYS A 1 185 ? 4.981 -15.266 -1.786 1.00 97.75 185 LYS A C 1
ATOM 1506 O O . LYS A 1 185 ? 6.171 -15.142 -2.045 1.00 97.75 185 LYS A O 1
ATOM 1511 N N . ASN A 1 186 ? 4.024 -14.737 -2.550 1.00 97.94 186 ASN A N 1
ATOM 1512 C CA . ASN A 1 186 ? 4.311 -13.947 -3.743 1.00 97.94 186 ASN A CA 1
ATOM 1513 C C . ASN A 1 186 ? 4.704 -12.516 -3.353 1.00 97.94 186 ASN A C 1
ATOM 1515 O O . ASN A 1 186 ? 5.614 -11.962 -3.960 1.00 97.94 186 ASN A O 1
ATOM 1519 N N . LEU A 1 187 ? 4.078 -11.948 -2.310 1.00 97.38 187 LEU A N 1
ATOM 1520 C CA . LEU A 1 187 ? 4.525 -10.688 -1.702 1.00 97.38 187 LEU A CA 1
ATOM 1521 C C . LEU A 1 187 ? 5.968 -10.813 -1.201 1.00 97.38 187 LEU A C 1
ATOM 1523 O O . LEU A 1 187 ? 6.815 -10.011 -1.576 1.00 97.38 187 LEU A O 1
ATOM 1527 N N . GLN A 1 188 ? 6.268 -11.871 -0.445 1.00 96.94 188 GLN A N 1
ATOM 1528 C CA . GLN A 1 188 ? 7.608 -12.141 0.089 1.00 96.94 188 GLN A CA 1
ATOM 1529 C C . GLN A 1 188 ? 8.666 -12.302 -1.009 1.00 96.94 188 GLN A C 1
ATOM 1531 O O . GLN A 1 188 ? 9.786 -11.819 -0.864 1.00 96.94 188 GLN A O 1
ATOM 1536 N N . ALA A 1 189 ? 8.311 -12.918 -2.140 1.00 97.56 189 ALA A N 1
ATOM 1537 C CA . ALA A 1 189 ? 9.204 -13.014 -3.295 1.00 97.56 189 ALA A CA 1
ATOM 1538 C C . ALA A 1 189 ? 9.550 -11.643 -3.914 1.00 97.56 189 ALA A C 1
ATOM 1540 O O . ALA A 1 189 ? 10.566 -11.523 -4.596 1.00 97.56 189 ALA A O 1
ATOM 1541 N N . CYS A 1 190 ? 8.735 -10.612 -3.669 1.00 97.38 190 CYS A N 1
ATOM 1542 C CA . CYS A 1 190 ? 8.973 -9.251 -4.146 1.00 97.38 190 CYS A CA 1
ATOM 1543 C C . CYS A 1 190 ? 9.862 -8.424 -3.204 1.00 97.38 190 CYS A C 1
ATOM 1545 O O . CYS A 1 190 ? 10.403 -7.413 -3.651 1.00 97.38 190 CYS A O 1
ATOM 1547 N N . TYR A 1 191 ? 10.050 -8.833 -1.940 1.00 95.12 191 TYR A N 1
ATOM 1548 C CA . TYR A 1 191 ? 10.797 -8.045 -0.944 1.00 95.12 191 TYR A CA 1
ATOM 1549 C C . TYR A 1 191 ? 12.212 -7.664 -1.401 1.00 95.12 191 TYR A C 1
ATOM 1551 O O . TYR A 1 191 ? 12.555 -6.488 -1.307 1.00 95.12 191 TYR A O 1
ATOM 1559 N N . PRO A 1 192 ? 13.016 -8.567 -2.006 1.00 95.62 192 PRO A N 1
ATOM 1560 C CA . PRO A 1 192 ? 14.365 -8.216 -2.463 1.00 95.62 192 PRO A CA 1
ATOM 1561 C C . PRO A 1 192 ? 14.399 -7.219 -3.633 1.00 95.62 192 PRO A C 1
ATOM 1563 O O . PRO A 1 192 ? 15.474 -6.839 -4.098 1.00 95.62 192 PRO A O 1
ATOM 1566 N N . HIS A 1 193 ? 13.239 -6.869 -4.190 1.00 96.56 193 HIS A N 1
ATOM 1567 C CA . HIS A 1 193 ? 13.101 -6.078 -5.408 1.00 96.56 193 HIS A CA 1
ATOM 1568 C C . HIS A 1 193 ? 12.289 -4.797 -5.201 1.00 96.56 193 HIS A C 1
ATOM 1570 O O . HIS A 1 193 ? 12.256 -3.966 -6.106 1.00 96.56 193 HIS A O 1
ATOM 1576 N N . ASN A 1 194 ? 11.665 -4.610 -4.036 1.00 96.56 194 ASN A N 1
ATOM 1577 C CA . ASN A 1 194 ? 11.042 -3.350 -3.657 1.00 96.56 194 ASN A CA 1
ATOM 1578 C C . ASN A 1 194 ? 11.018 -3.201 -2.130 1.00 96.56 194 ASN A C 1
ATOM 1580 O O . ASN A 1 194 ? 10.167 -3.776 -1.451 1.00 96.56 194 ASN A O 1
ATOM 1584 N N . GLU A 1 195 ? 11.936 -2.387 -1.610 1.00 96.50 195 GLU A N 1
ATOM 1585 C CA . GLU A 1 195 ? 12.074 -2.173 -0.168 1.00 96.50 195 GLU A CA 1
ATOM 1586 C C . GLU A 1 195 ? 10.856 -1.454 0.435 1.00 96.50 195 GLU A C 1
ATOM 1588 O O . GLU A 1 195 ? 10.422 -1.783 1.531 1.00 96.50 195 GLU A O 1
ATOM 1593 N N . SER A 1 196 ? 10.235 -0.511 -0.281 1.00 96.81 196 SER A N 1
ATOM 1594 C CA . SER A 1 196 ? 9.058 0.200 0.245 1.00 96.81 196 SER A CA 1
ATOM 1595 C C . SER A 1 196 ? 7.836 -0.706 0.431 1.00 96.81 196 SER A C 1
ATOM 1597 O O . SER A 1 196 ? 7.140 -0.599 1.441 1.00 96.81 196 SER A O 1
ATOM 1599 N N . LEU A 1 197 ? 7.624 -1.655 -0.491 1.00 97.94 197 LEU A N 1
ATOM 1600 C CA . LEU A 1 197 ? 6.616 -2.702 -0.337 1.00 97.94 197 LEU A CA 1
ATOM 1601 C C . LEU A 1 197 ? 6.965 -3.598 0.854 1.00 97.94 197 LEU A C 1
ATOM 1603 O O . LEU A 1 197 ? 6.100 -3.865 1.681 1.00 97.94 197 LEU A O 1
ATOM 1607 N N . HIS A 1 198 ? 8.224 -4.033 0.960 1.00 97.88 198 HIS A N 1
ATOM 1608 C CA . HIS A 1 198 ? 8.693 -4.859 2.073 1.00 97.88 198 HIS A CA 1
ATOM 1609 C C . HIS A 1 198 ? 8.402 -4.205 3.433 1.00 97.88 198 HIS A C 1
ATOM 1611 O O . HIS A 1 198 ? 7.718 -4.815 4.253 1.00 97.88 198 HIS A O 1
ATOM 1617 N N . LEU A 1 199 ? 8.812 -2.947 3.625 1.00 97.31 199 LEU A N 1
ATOM 1618 C CA . LEU A 1 199 ? 8.571 -2.178 4.853 1.00 97.31 199 LEU A CA 1
ATOM 1619 C C . LEU A 1 199 ? 7.077 -2.038 5.171 1.00 97.31 199 LEU A C 1
ATOM 1621 O O . LEU A 1 199 ? 6.669 -2.093 6.332 1.00 97.31 199 LEU A O 1
ATOM 1625 N N . PHE A 1 200 ? 6.237 -1.858 4.147 1.00 98.06 200 PHE A N 1
ATOM 1626 C CA . PHE A 1 200 ? 4.793 -1.817 4.347 1.00 98.06 200 PHE A CA 1
ATOM 1627 C C . PHE A 1 200 ? 4.253 -3.166 4.835 1.00 98.06 200 PHE A C 1
ATOM 1629 O O . PHE A 1 200 ? 3.554 -3.196 5.850 1.00 98.06 200 PHE A O 1
ATOM 1636 N N . ILE A 1 201 ? 4.594 -4.281 4.178 1.00 97.81 201 ILE A N 1
ATOM 1637 C CA . ILE A 1 201 ? 4.093 -5.597 4.599 1.00 97.81 201 ILE A CA 1
ATOM 1638 C C . ILE A 1 201 ? 4.618 -5.979 5.983 1.00 97.81 201 ILE A C 1
ATOM 1640 O O . ILE A 1 201 ? 3.843 -6.480 6.794 1.00 97.81 201 ILE A O 1
ATOM 1644 N N . GLU A 1 202 ? 5.884 -5.698 6.287 1.00 96.31 202 GLU A N 1
ATOM 1645 C CA . GLU A 1 202 ? 6.450 -5.924 7.619 1.00 96.31 202 GLU A CA 1
ATOM 1646 C C . GLU A 1 202 ? 5.659 -5.162 8.692 1.00 96.31 202 GLU A C 1
ATOM 1648 O O . GLU A 1 202 ? 5.272 -5.749 9.704 1.00 96.31 202 GLU A O 1
ATOM 1653 N N . SER A 1 203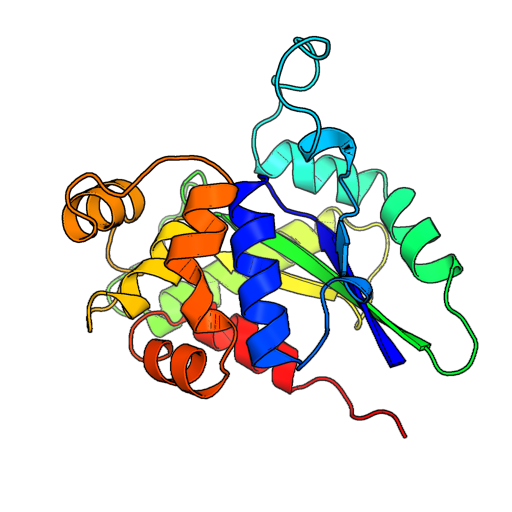 ? 5.309 -3.895 8.431 1.00 95.94 203 SER A N 1
ATOM 1654 C CA . SER A 1 203 ? 4.491 -3.110 9.363 1.00 95.94 203 SER A CA 1
ATOM 1655 C C . SER A 1 203 ? 3.112 -3.731 9.611 1.00 95.94 203 SER A C 1
ATOM 1657 O O . SER A 1 203 ? 2.636 -3.725 10.742 1.00 95.94 203 SER A O 1
ATOM 1659 N N . LEU A 1 204 ? 2.494 -4.328 8.586 1.00 95.00 204 LEU A N 1
ATOM 1660 C CA . LEU A 1 204 ? 1.219 -5.036 8.721 1.00 95.00 204 LEU A CA 1
ATOM 1661 C C . LEU A 1 204 ? 1.367 -6.347 9.504 1.00 95.00 204 LEU A C 1
ATOM 1663 O O . LEU A 1 204 ? 0.494 -6.701 10.287 1.00 95.00 204 LEU A O 1
ATOM 1667 N N . GLN A 1 205 ? 2.463 -7.080 9.310 1.00 91.38 205 GLN A N 1
ATOM 1668 C CA . GLN A 1 205 ? 2.709 -8.346 10.007 1.00 91.38 205 GLN A CA 1
ATOM 1669 C C . GLN A 1 205 ? 3.073 -8.156 11.485 1.00 91.38 205 GLN A C 1
ATOM 1671 O O . GLN A 1 205 ? 2.929 -9.094 12.265 1.00 91.38 205 GLN A O 1
ATOM 1676 N N . ALA A 1 206 ? 3.486 -6.949 11.874 1.00 89.88 206 ALA A N 1
ATOM 1677 C CA . ALA A 1 206 ? 3.700 -6.556 13.264 1.00 89.88 206 ALA A CA 1
ATOM 1678 C C . ALA A 1 206 ? 2.399 -6.218 14.023 1.00 89.88 206 ALA A C 1
ATOM 1680 O O . ALA A 1 206 ? 2.464 -5.798 15.179 1.00 89.88 206 ALA A O 1
ATOM 1681 N N . LEU A 1 207 ? 1.222 -6.381 13.399 1.00 84.44 207 LEU A N 1
ATOM 1682 C CA . LEU A 1 207 ? -0.065 -6.232 14.079 1.00 84.44 207 LEU A CA 1
ATOM 1683 C C . LEU A 1 207 ? -0.129 -7.145 15.315 1.00 84.44 207 LEU A C 1
ATOM 1685 O O . LEU A 1 207 ? 0.113 -8.350 15.186 1.00 84.44 207 LEU A O 1
ATOM 1689 N N . PRO A 1 208 ? -0.488 -6.613 16.498 1.00 70.25 208 PRO A N 1
ATOM 1690 C CA . PRO A 1 208 ? -0.701 -7.450 17.666 1.00 70.25 208 PRO A CA 1
ATOM 1691 C C . PRO A 1 208 ? -1.823 -8.450 17.371 1.00 70.25 208 PRO A C 1
ATOM 1693 O O . PRO A 1 208 ? -2.866 -8.088 16.817 1.00 70.25 208 PRO A O 1
ATOM 1696 N N . ALA A 1 209 ? -1.582 -9.720 17.702 1.00 60.75 209 ALA A N 1
ATOM 1697 C CA . ALA A 1 209 ? -2.604 -10.753 17.608 1.00 60.75 209 ALA A CA 1
ATOM 1698 C C . ALA A 1 209 ? -3.770 -10.392 18.540 1.00 60.75 209 ALA A C 1
ATOM 1700 O O . ALA A 1 209 ? -3.543 -9.862 19.624 1.00 60.75 209 ALA A O 1
ATOM 1701 N N . ASN A 1 210 ? -5.004 -10.671 18.113 1.00 54.00 210 ASN A N 1
ATOM 1702 C CA . ASN A 1 210 ? -6.177 -10.518 18.975 1.00 54.00 210 ASN A CA 1
ATOM 1703 C C . ASN A 1 210 ? -6.005 -11.443 20.195 1.00 54.00 210 ASN A C 1
ATOM 1705 O O . ASN A 1 210 ? -6.033 -12.664 20.018 1.00 54.00 210 ASN A O 1
ATOM 1709 N N . GLU A 1 211 ? -5.771 -10.871 21.379 1.00 36.69 211 GLU A N 1
ATOM 1710 C CA . GLU A 1 211 ? -5.898 -11.568 22.669 1.00 36.69 211 GLU A CA 1
ATOM 1711 C C . GLU A 1 211 ? -7.372 -11.757 23.042 1.00 36.69 211 GLU A C 1
ATOM 1713 O O . GLU A 1 211 ? -8.173 -10.829 22.779 1.00 36.69 211 GLU A O 1
#

Solvent-accessible surface area (backbone atoms only — not comparable to full-atom values): 11830 Å² total; per-residue (Å²): 84,71,36,39,37,38,44,46,54,46,52,41,52,48,31,34,48,55,22,37,42,27,16,71,69,69,47,58,75,91,31,50,42,64,68,59,59,71,68,74,66,80,85,88,86,58,84,78,69,70,75,52,55,49,64,57,47,43,43,48,54,38,55,65,33,55,65,59,48,53,61,60,70,67,59,51,92,76,46,46,71,36,36,37,43,35,48,62,39,63,86,56,89,75,86,77,64,68,87,51,54,62,62,34,41,52,54,54,44,51,52,50,50,57,53,55,54,71,36,34,93,66,90,60,93,47,59,43,63,46,48,26,61,40,37,65,42,20,64,49,38,29,84,80,38,101,44,62,23,69,80,40,96,53,28,55,66,50,42,38,61,76,48,68,78,70,61,55,101,41,36,68,43,33,34,60,77,31,46,63,28,43,35,44,72,52,47,60,70,25,32,91,18,24,58,42,55,35,56,36,53,52,59,61,66,66,55,79,75,90,128

Sequence (211 aa):
MLKVGIIAEGTTDQAVLINILKGALNVQREDIVLIRPELKFDKTDFANLRQLGGWESVKRDCEDGEAIRIFFESELVDEQRILIIQVDTAELQHTHDKTNTITYCQTLRDEVINTIKTWLSFSCERFYYAVCIEEMDAWILPLYQARDSVKSAKPKEKLCAVLKGKYREDDKCYKEISNDFRKLKNLQACYPHNESLHLFIESLQALPANE

Nearest PDB structures (foldseek):
  3tnj-assembly1_A-2  TM=3.659E-01  e=4.202E+00  Nitrosomonas europaea ATCC 19718
  3cis-assembly4_H  TM=3.277E-01  e=4.658E+00  Mycobacterium tuberculosis

Organism: NCBI:txid395493

Radius of gyration: 16.63 Å; Cα contacts (8 Å, |Δi|>4): 298; chains: 1; bounding box: 44×37×47 Å

Mean predicted aligned error: 5.76 Å

Foldseek 3Di:
DEAEEEDFLALLLVLLVQLLCLALVVDHPVRYHHLPCVNVDPDDDPPPVVPDGSVVRLLVCQLVCPSVVVQVVPDDVLYDYAYEYEDECLPPDDDDDCPPVLVVLVVVQVVVVVVSVVSHPDDDPRYAYLYHLHDPLLLLVLLQDVAASSPDSCSPVVSCVSCPPLDDPDSVSSNVSSNQSSHNVSLVSCCVRYVSSVVRSVSSNPPDDRD

Secondary structure (DSSP, 8-state):
-EEEEEE-SSHHHHHHHHHHHHHHH---GGGEEES-GGGGS-SSS-TTTTTS-HHHHHHHHHHH-HHHHHHHHTPPTT-EEEEEEEEE-TT------SSSHHHHHHHHH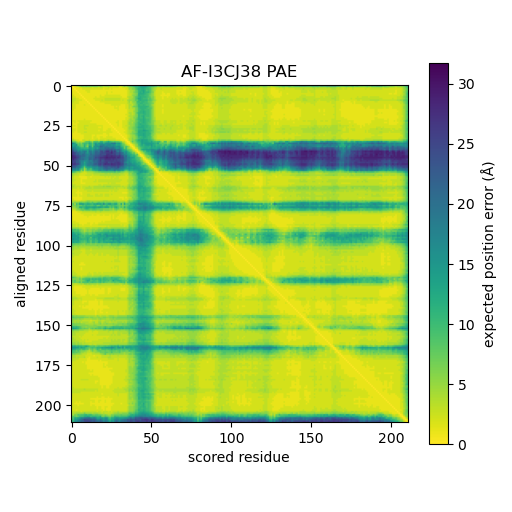HHHHHHHHHH-SS--TTEEEEEESS-HHHHHGGGT-SS-STT-S-HHHHHHHHHTT---SSHHHHHHHTGGGGSHHHHHHHGGG-HHHHHHHHHHHTPPP--